Protein AF-A0A537EFE0-F1 (afdb_monomer_lite)

Radius of gyration: 16.8 Å; chains: 1; bounding box: 49×38×42 Å

Structure (mmCIF, N/CA/C/O backbone):
data_AF-A0A537EFE0-F1
#
_entry.id   AF-A0A537EFE0-F1
#
loop_
_atom_site.group_PDB
_atom_site.id
_atom_site.type_symbol
_atom_site.label_atom_id
_atom_site.label_alt_id
_atom_site.label_comp_id
_atom_site.label_asym_id
_atom_site.label_entity_id
_atom_site.label_seq_id
_atom_site.pdbx_PDB_ins_code
_atom_site.Cartn_x
_atom_site.Cartn_y
_atom_site.Cartn_z
_atom_site.occupancy
_atom_site.B_iso_or_equiv
_atom_site.auth_seq_id
_atom_site.auth_comp_id
_atom_site.auth_asym_id
_atom_site.auth_atom_id
_atom_site.pdbx_PDB_model_num
ATOM 1 N N . MET A 1 1 ? -14.338 14.164 -14.819 1.00 60.03 1 MET A N 1
ATOM 2 C CA . MET A 1 1 ? -13.759 14.120 -13.456 1.00 60.03 1 MET A CA 1
ATOM 3 C C . MET A 1 1 ? -14.418 13.097 -12.533 1.00 60.03 1 MET A C 1
ATOM 5 O O . MET A 1 1 ? -13.676 12.413 -11.840 1.00 60.03 1 MET A O 1
ATOM 9 N N . SER A 1 2 ? -15.750 12.921 -12.533 1.00 74.75 2 SER A N 1
ATOM 10 C CA . SER A 1 2 ? -16.422 11.929 -11.663 1.00 74.75 2 SER A CA 1
ATOM 11 C C . SER A 1 2 ? -15.852 10.512 -11.804 1.00 74.75 2 SER A C 1
ATOM 13 O O . SER A 1 2 ? -15.441 9.936 -10.806 1.00 74.75 2 SER A O 1
ATOM 15 N N . LYS A 1 3 ? -15.683 10.021 -13.041 1.00 83.50 3 LYS A N 1
ATOM 16 C CA . LYS A 1 3 ? -15.154 8.673 -13.326 1.00 83.50 3 LYS A CA 1
ATOM 17 C C . LYS A 1 3 ? -13.735 8.424 -12.795 1.00 83.50 3 LYS A C 1
ATOM 19 O O . LYS A 1 3 ? -13.457 7.349 -12.280 1.00 83.50 3 LYS A O 1
ATOM 24 N N . LEU A 1 4 ? -12.839 9.415 -12.869 1.00 83.62 4 LEU A N 1
ATOM 25 C CA . LEU A 1 4 ? -11.471 9.291 -12.334 1.00 83.62 4 LEU A CA 1
ATOM 26 C C . LEU A 1 4 ? -11.469 9.239 -10.802 1.00 83.62 4 LEU A C 1
ATOM 28 O O . LEU A 1 4 ? -10.714 8.475 -10.204 1.00 83.62 4 LEU A O 1
ATOM 32 N N . ARG A 1 5 ? -12.348 10.020 -10.166 1.00 83.75 5 ARG A N 1
ATOM 33 C CA . ARG A 1 5 ? -12.541 10.004 -8.711 1.00 83.75 5 ARG A CA 1
ATOM 34 C C . ARG A 1 5 ? -13.213 8.714 -8.242 1.00 83.75 5 ARG A C 1
ATOM 36 O O . ARG A 1 5 ? -12.873 8.177 -7.192 1.00 83.75 5 ARG A O 1
ATOM 43 N N . GLU A 1 6 ? -14.177 8.202 -8.999 1.00 85.75 6 GLU A N 1
ATOM 44 C CA . GLU A 1 6 ? -14.813 6.902 -8.757 1.00 85.75 6 GLU A CA 1
ATOM 45 C C . GLU A 1 6 ? -13.785 5.774 -8.810 1.00 85.75 6 GLU A C 1
ATOM 47 O O . GLU A 1 6 ? -13.712 4.991 -7.867 1.00 85.75 6 GLU A O 1
ATOM 52 N N . ALA A 1 7 ? -12.927 5.785 -9.831 1.00 84.88 7 ALA A N 1
ATOM 53 C CA . ALA A 1 7 ? -11.837 4.834 -10.020 1.00 84.88 7 ALA A CA 1
ATOM 54 C C . ALA A 1 7 ? -10.672 4.972 -9.017 1.00 84.88 7 ALA A C 1
ATOM 56 O O . ALA A 1 7 ? -9.821 4.093 -8.963 1.00 84.88 7 ALA A O 1
ATOM 57 N N . GLY A 1 8 ? -10.612 6.055 -8.232 1.00 86.69 8 GLY A N 1
ATOM 58 C CA . GLY A 1 8 ? -9.561 6.294 -7.232 1.00 86.69 8 GLY A CA 1
ATOM 59 C C . GLY A 1 8 ? -8.290 6.973 -7.763 1.00 86.69 8 GLY A C 1
ATOM 60 O O . GLY A 1 8 ? -7.377 7.233 -6.984 1.00 86.69 8 GLY A O 1
ATOM 61 N N . PHE A 1 9 ? -8.239 7.329 -9.052 1.00 86.81 9 PHE A N 1
ATOM 62 C CA . PHE A 1 9 ? -7.125 8.074 -9.664 1.00 86.81 9 PHE A CA 1
ATOM 63 C C . PHE A 1 9 ? -7.085 9.557 -9.278 1.00 86.81 9 PHE A C 1
ATOM 65 O O . PHE A 1 9 ? -6.052 10.204 -9.434 1.00 86.81 9 PHE A O 1
ATOM 72 N N . ALA A 1 10 ? -8.199 10.110 -8.799 1.00 86.62 10 ALA A N 1
ATOM 73 C CA . ALA A 1 10 ? -8.275 11.478 -8.303 1.00 86.62 10 ALA A CA 1
ATOM 74 C C . ALA A 1 10 ? -8.862 11.502 -6.891 1.00 86.62 10 ALA A C 1
ATOM 76 O O . ALA A 1 10 ? -9.820 10.783 -6.598 1.00 86.62 10 ALA A O 1
ATOM 77 N N . GLU A 1 11 ? -8.314 12.361 -6.039 1.00 83.00 11 GLU A N 1
ATOM 78 C CA . GLU A 1 11 ? -8.733 12.530 -4.651 1.00 83.00 11 GLU A CA 1
ATOM 79 C C . GLU A 1 11 ? -9.080 13.993 -4.389 1.00 83.00 11 GLU A C 1
ATOM 81 O O . GLU A 1 11 ? -8.395 14.905 -4.852 1.00 83.00 11 GLU A O 1
ATOM 86 N N . GLN A 1 12 ? -10.177 14.224 -3.673 1.00 81.56 12 GLN A N 1
ATOM 87 C CA . GLN A 1 12 ? -10.584 15.565 -3.279 1.00 81.56 12 GLN A CA 1
ATOM 88 C C . GLN A 1 12 ? -9.868 15.944 -1.984 1.00 81.56 12 GLN A C 1
ATOM 90 O O . GLN A 1 12 ? -9.960 15.215 -1.004 1.00 81.56 12 GLN A O 1
ATOM 95 N N . ILE A 1 13 ? -9.183 17.087 -1.978 1.00 79.56 13 ILE A N 1
ATOM 96 C CA . ILE A 1 13 ? -8.434 17.559 -0.803 1.00 79.56 13 ILE A CA 1
ATOM 97 C C . ILE A 1 13 ? -9.282 18.550 0.002 1.00 79.56 13 ILE A C 1
ATOM 99 O O . ILE A 1 13 ? -9.304 18.503 1.228 1.00 79.56 13 ILE A O 1
ATOM 103 N N . LYS A 1 14 ? -9.984 19.457 -0.688 1.00 75.94 14 LYS A N 1
ATOM 104 C CA . LYS A 1 14 ? -10.903 20.457 -0.116 1.00 75.94 14 LYS A CA 1
ATOM 105 C C . LYS A 1 14 ? -12.049 20.715 -1.095 1.00 75.94 14 LYS A C 1
ATOM 107 O O . LYS A 1 14 ? -12.018 20.236 -2.231 1.00 75.94 14 LYS A O 1
ATOM 112 N N . GLU A 1 15 ? -13.075 21.454 -0.687 1.00 76.75 15 GLU A N 1
ATOM 113 C CA . GLU A 1 15 ? -14.126 21.897 -1.613 1.00 76.75 15 GLU A CA 1
ATOM 114 C C . GLU A 1 15 ? -13.513 22.613 -2.824 1.00 76.75 15 GLU A C 1
ATOM 116 O O . GLU A 1 15 ? -12.733 23.547 -2.674 1.00 76.75 15 GLU A O 1
ATOM 121 N N . GLY A 1 16 ? -13.804 22.116 -4.029 1.00 75.62 16 GLY A N 1
ATOM 122 C CA . GLY A 1 16 ? -13.264 22.655 -5.282 1.00 75.62 16 GLY A CA 1
ATOM 123 C C . GLY A 1 16 ? -11.827 22.244 -5.642 1.00 75.62 16 GLY A C 1
ATOM 124 O O . GLY A 1 16 ? -11.424 22.473 -6.779 1.00 75.62 16 GLY A O 1
ATOM 125 N N . TYR A 1 17 ? -11.072 21.585 -4.752 1.00 81.25 17 TYR A N 1
ATOM 126 C CA . TYR A 1 17 ? -9.674 21.195 -4.998 1.00 81.25 17 TYR A CA 1
ATOM 127 C C . TYR A 1 17 ? -9.497 19.677 -5.043 1.00 81.25 17 TYR A C 1
ATOM 129 O O . TYR A 1 17 ? -9.912 18.956 -4.132 1.00 81.25 17 TYR A O 1
ATOM 137 N N . PHE A 1 18 ? -8.809 19.194 -6.076 1.00 82.31 18 PHE A N 1
ATOM 138 C CA . PHE A 1 18 ? -8.462 17.786 -6.239 1.00 82.31 18 PHE A CA 1
ATOM 139 C C . PHE A 1 18 ? -6.982 17.616 -6.570 1.00 82.31 18 PHE A C 1
ATOM 141 O O . PHE A 1 18 ? -6.349 18.498 -7.146 1.00 82.31 18 PHE A O 1
ATOM 148 N N . THR A 1 19 ? -6.454 16.447 -6.233 1.00 83.88 19 THR A N 1
ATOM 149 C CA . THR A 1 19 ? -5.165 15.961 -6.715 1.00 83.88 19 THR A CA 1
ATOM 150 C C . THR A 1 19 ? -5.365 14.726 -7.578 1.00 83.88 19 THR A C 1
ATOM 152 O O . THR A 1 19 ? -6.370 14.018 -7.463 1.00 83.88 19 THR A O 1
ATOM 155 N N . ILE A 1 20 ? -4.407 14.483 -8.462 1.00 85.88 20 ILE A N 1
ATOM 156 C CA . ILE A 1 20 ? -4.345 13.303 -9.315 1.00 85.88 20 ILE A CA 1
ATOM 157 C C . ILE A 1 20 ? -3.214 12.423 -8.794 1.00 85.88 20 ILE A C 1
ATOM 159 O O . ILE A 1 20 ? -2.110 12.903 -8.536 1.00 85.88 20 ILE A O 1
ATOM 163 N N . ARG A 1 21 ? -3.479 11.125 -8.648 1.00 86.56 21 ARG A N 1
ATOM 164 C CA . ARG A 1 21 ? -2.457 10.154 -8.258 1.00 86.56 21 ARG A CA 1
ATOM 165 C C . ARG A 1 21 ? -1.478 9.932 -9.404 1.00 86.56 21 ARG A C 1
ATOM 167 O O . ARG A 1 21 ? -1.872 9.841 -10.566 1.00 86.56 21 ARG A O 1
ATOM 174 N N . SER A 1 22 ? -0.203 9.762 -9.064 1.00 84.75 22 SER A N 1
ATOM 175 C CA . SER A 1 22 ? 0.867 9.494 -10.034 1.00 84.75 22 SER A CA 1
ATOM 176 C C . SER A 1 22 ? 0.621 8.236 -10.873 1.00 84.75 22 SER A C 1
ATOM 178 O O . SER A 1 22 ? 1.079 8.152 -12.007 1.00 84.75 22 SER A O 1
ATOM 180 N N . SER A 1 23 ? -0.144 7.281 -10.341 1.00 86.00 23 SER A N 1
ATOM 181 C CA . SER A 1 23 ? -0.589 6.076 -11.042 1.00 86.00 23 SER A CA 1
ATOM 182 C C . SER A 1 23 ? -1.363 6.358 -12.333 1.00 86.00 23 SER A C 1
ATOM 184 O O . SER A 1 23 ? -1.354 5.512 -13.221 1.00 86.00 23 SER A O 1
ATOM 186 N N . LEU A 1 24 ? -1.978 7.539 -12.492 1.00 88.25 24 LEU A N 1
ATOM 187 C CA . LEU A 1 24 ? -2.647 7.919 -13.742 1.00 88.25 24 LEU A CA 1
ATOM 188 C C . LEU A 1 24 ? -1.662 8.061 -14.917 1.00 88.25 24 LEU A C 1
ATOM 190 O O . LEU A 1 24 ? -2.052 7.887 -16.066 1.00 88.25 24 LEU A O 1
ATOM 194 N N . PHE A 1 25 ? -0.389 8.357 -14.645 1.00 88.81 25 PHE A N 1
ATOM 195 C CA . PHE A 1 25 ? 0.641 8.521 -15.678 1.00 88.81 25 PHE A CA 1
ATOM 196 C C . PHE A 1 25 ? 1.303 7.201 -16.090 1.00 88.81 25 PHE A C 1
ATOM 198 O O . PHE A 1 25 ? 2.213 7.196 -16.915 1.00 88.81 25 PHE A O 1
ATOM 205 N N . GLN A 1 26 ? 0.850 6.081 -15.526 1.00 94.00 26 GLN A N 1
ATOM 206 C CA . GLN A 1 26 ? 1.266 4.756 -15.961 1.00 94.00 26 GLN A CA 1
ATOM 207 C C . GLN A 1 26 ? 0.618 4.394 -17.306 1.00 94.00 26 GLN A C 1
ATOM 209 O O . GLN A 1 26 ? -0.499 4.846 -17.584 1.00 94.00 26 GLN A O 1
ATOM 214 N N . PRO A 1 27 ? 1.276 3.555 -18.128 1.00 91.12 27 PRO A N 1
ATOM 215 C CA . PRO A 1 27 ? 0.691 2.996 -19.341 1.00 91.12 27 PRO A CA 1
ATOM 216 C C . PRO A 1 27 ? -0.745 2.487 -19.162 1.00 91.12 27 PRO A C 1
ATOM 218 O O . PRO A 1 27 ? -1.073 1.834 -18.172 1.00 91.12 27 PRO A O 1
ATOM 221 N N . PHE A 1 28 ? -1.607 2.756 -20.145 1.00 88.94 28 PHE A N 1
ATOM 222 C CA . PHE A 1 28 ? -3.037 2.432 -20.069 1.00 88.94 28 PHE A CA 1
ATOM 223 C C . PHE A 1 28 ? -3.315 0.936 -19.836 1.00 88.94 28 PHE A C 1
ATOM 225 O O . PHE A 1 28 ? -4.262 0.581 -19.135 1.00 88.94 28 PHE A O 1
ATOM 232 N N . ASN A 1 29 ? -2.465 0.047 -20.357 1.00 88.62 29 ASN A N 1
ATOM 233 C CA . ASN A 1 29 ? -2.556 -1.400 -20.129 1.00 88.62 29 ASN A CA 1
ATOM 234 C C . ASN A 1 29 ? -2.412 -1.795 -18.647 1.00 88.62 29 ASN A C 1
ATOM 236 O O . ASN A 1 29 ? -2.885 -2.860 -18.256 1.00 88.62 29 ASN A O 1
ATOM 240 N N . LEU A 1 30 ? -1.812 -0.945 -17.806 1.00 92.06 30 LEU A N 1
ATOM 241 C CA . LEU A 1 30 ? -1.694 -1.182 -16.365 1.00 92.06 30 LEU A CA 1
ATOM 242 C C . LEU A 1 30 ? -2.938 -0.790 -15.584 1.00 92.06 30 LEU A C 1
ATOM 244 O O . LEU A 1 30 ? -3.128 -1.264 -14.467 1.00 92.06 30 LEU A O 1
ATOM 248 N N . TRP A 1 31 ? -3.793 0.071 -16.133 1.00 91.25 31 TRP A N 1
ATOM 249 C CA . TRP A 1 31 ? -4.874 0.675 -15.358 1.00 91.25 31 TRP A CA 1
ATOM 250 C C . TRP A 1 31 ? -5.839 -0.373 -14.810 1.00 91.25 31 TRP A C 1
ATOM 252 O O . TRP A 1 31 ? -6.216 -0.299 -13.645 1.00 91.25 31 TRP A O 1
ATOM 262 N N . SER A 1 32 ? -6.172 -1.394 -15.600 1.00 91.31 32 SER A N 1
ATOM 263 C CA . SER A 1 32 ? -7.016 -2.516 -15.168 1.00 91.31 32 SER A CA 1
ATOM 264 C C . SER A 1 32 ? -6.432 -3.277 -13.970 1.00 91.31 32 SER A C 1
ATOM 266 O O . SER A 1 32 ? -7.180 -3.705 -13.093 1.00 91.31 32 SER A O 1
ATOM 268 N N . ASN A 1 33 ? -5.104 -3.381 -13.885 1.00 93.69 33 ASN A N 1
ATOM 269 C CA . ASN A 1 33 ? -4.382 -4.026 -12.786 1.00 93.69 33 ASN A CA 1
ATOM 270 C C . ASN A 1 33 ? -4.252 -3.130 -11.538 1.00 93.69 33 ASN A C 1
ATOM 272 O O . ASN A 1 33 ? -4.184 -3.635 -10.410 1.00 93.69 33 ASN A O 1
ATOM 276 N N . LEU A 1 34 ? -4.241 -1.807 -11.736 1.00 95.00 34 LEU A N 1
ATOM 277 C CA . LEU A 1 34 ? -4.164 -0.797 -10.676 1.00 95.00 34 LEU A CA 1
ATOM 278 C C . LEU A 1 34 ? -5.528 -0.478 -10.053 1.00 95.00 34 LEU A C 1
ATOM 280 O O . LEU A 1 34 ? -5.589 -0.129 -8.875 1.00 95.00 34 LEU A O 1
ATOM 284 N N . LEU A 1 35 ? -6.621 -0.609 -10.816 1.00 94.31 35 LEU A N 1
ATOM 285 C CA . LEU A 1 35 ? -7.980 -0.292 -10.364 1.00 94.31 35 LEU A CA 1
ATOM 286 C C . LEU A 1 35 ? -8.342 -0.940 -9.015 1.00 94.31 35 LEU A C 1
ATOM 288 O O . LEU A 1 35 ? -8.822 -0.208 -8.148 1.00 94.31 35 LEU A O 1
ATOM 292 N N . PRO A 1 36 ? -8.082 -2.242 -8.772 1.00 95.56 36 PRO A N 1
ATOM 293 C CA . PRO A 1 36 ? -8.375 -2.847 -7.476 1.00 95.56 36 PRO A CA 1
ATOM 294 C C . PRO A 1 36 ? -7.640 -2.173 -6.310 1.00 95.56 36 PRO A C 1
ATOM 296 O O . PRO A 1 36 ? -8.268 -1.868 -5.300 1.00 95.56 36 PRO A O 1
ATOM 299 N N . SER A 1 37 ? -6.345 -1.868 -6.463 1.00 96.31 37 SER A N 1
ATOM 300 C CA . SER A 1 37 ? -5.567 -1.159 -5.437 1.00 96.31 37 SER A CA 1
ATOM 301 C C . SER A 1 37 ? -6.117 0.239 -5.191 1.00 96.31 37 SER A C 1
ATOM 303 O O . SER A 1 37 ? -6.281 0.647 -4.049 1.00 96.31 37 SER A O 1
ATOM 305 N N . LEU A 1 38 ? -6.437 0.980 -6.254 1.00 95.50 38 LEU A N 1
ATOM 306 C CA . LEU A 1 38 ? -6.960 2.345 -6.149 1.00 95.50 38 LEU A CA 1
ATOM 307 C C . LEU A 1 38 ? -8.319 2.382 -5.446 1.00 95.50 38 LEU A C 1
ATOM 309 O O . LEU A 1 38 ? -8.559 3.244 -4.599 1.00 95.50 38 LEU A O 1
ATOM 313 N N . GLN A 1 39 ? -9.198 1.433 -5.767 1.00 94.94 39 GLN A N 1
ATOM 314 C CA . GLN A 1 39 ? -10.505 1.297 -5.130 1.00 94.94 39 GLN A CA 1
ATOM 315 C C . GLN A 1 39 ? -10.394 0.862 -3.667 1.00 94.94 39 GLN A C 1
ATOM 317 O O . GLN A 1 39 ? -11.138 1.379 -2.831 1.00 94.94 39 GLN A O 1
ATOM 322 N N . ALA A 1 40 ? -9.464 -0.043 -3.351 1.00 96.31 40 ALA A N 1
ATOM 323 C CA . ALA A 1 40 ? -9.205 -0.469 -1.982 1.00 96.31 40 ALA A CA 1
ATOM 324 C C . ALA A 1 40 ? -8.623 0.675 -1.139 1.00 96.31 40 ALA A C 1
ATOM 326 O O . ALA A 1 40 ? -9.129 0.965 -0.058 1.00 96.31 40 ALA A O 1
ATOM 327 N N . LEU A 1 41 ? -7.632 1.396 -1.670 1.00 95.00 41 LEU A N 1
ATOM 328 C CA . LEU A 1 41 ? -7.005 2.546 -1.014 1.00 95.00 41 LEU A CA 1
ATOM 329 C C . LEU A 1 41 ? -7.978 3.703 -0.786 1.00 95.00 41 LEU A C 1
ATOM 331 O O . LEU A 1 41 ? -7.918 4.363 0.245 1.00 95.00 41 LEU A O 1
ATOM 335 N N . LYS A 1 42 ? -8.912 3.936 -1.710 1.00 92.69 42 LYS A N 1
ATOM 336 C CA . LYS A 1 42 ? -9.972 4.938 -1.527 1.00 92.69 42 LYS A CA 1
ATOM 337 C C . LYS A 1 42 ? -10.905 4.605 -0.354 1.00 92.69 42 LYS A C 1
ATOM 339 O O . LYS A 1 42 ? -11.505 5.508 0.219 1.00 92.69 42 LYS A O 1
ATOM 344 N N . GLN A 1 43 ? -11.039 3.324 -0.021 1.00 94.38 43 GLN A N 1
ATOM 345 C CA . GLN A 1 43 ? -11.850 2.822 1.091 1.00 94.38 43 GLN A CA 1
ATOM 346 C C . GLN A 1 43 ? -11.013 2.547 2.350 1.00 94.38 43 GLN A C 1
ATOM 348 O O . GLN A 1 43 ? -11.503 1.913 3.284 1.00 94.38 43 GLN A O 1
ATOM 353 N N . ALA A 1 44 ? -9.755 2.995 2.378 1.00 95.75 44 ALA A N 1
ATOM 354 C CA . ALA A 1 44 ? -8.861 2.783 3.503 1.00 95.75 44 ALA A CA 1
ATOM 355 C C . ALA A 1 44 ? -9.402 3.421 4.784 1.00 95.75 44 ALA A C 1
ATOM 357 O O . ALA A 1 44 ? -9.808 4.585 4.801 1.00 95.75 44 ALA A O 1
ATOM 358 N N . ARG A 1 45 ? -9.350 2.659 5.876 1.00 97.44 45 ARG A N 1
ATOM 359 C CA . ARG A 1 45 ? -9.712 3.128 7.216 1.00 97.44 45 ARG A CA 1
ATOM 360 C C . ARG A 1 45 ? -8.503 3.028 8.122 1.00 97.44 45 ARG A C 1
ATOM 362 O O . ARG A 1 45 ? -7.838 1.995 8.168 1.00 97.44 45 ARG A O 1
ATOM 369 N N . PHE A 1 46 ? -8.238 4.109 8.836 1.00 97.25 46 PHE A N 1
ATOM 370 C CA . PHE A 1 46 ? -7.034 4.290 9.633 1.00 97.25 46 PHE A CA 1
ATOM 371 C C . PHE A 1 46 ? -7.368 4.132 11.113 1.00 97.25 46 PHE A C 1
ATOM 373 O O . PHE A 1 46 ? -8.359 4.681 11.591 1.00 97.25 46 PHE A O 1
ATOM 380 N N . PHE A 1 47 ? -6.528 3.397 11.832 1.00 97.81 47 PHE A N 1
ATOM 381 C CA . PHE A 1 47 ? -6.703 3.065 13.237 1.00 97.81 47 PHE A CA 1
ATOM 382 C C . PHE A 1 47 ? -5.407 3.278 14.017 1.00 97.81 47 PHE A C 1
ATOM 384 O O . PHE A 1 47 ? -4.311 2.937 13.558 1.00 97.81 47 PHE A O 1
ATOM 391 N N . GLY A 1 48 ? -5.534 3.851 15.208 1.00 95.25 48 GLY A N 1
ATOM 392 C CA . GLY A 1 48 ? -4.428 4.089 16.129 1.00 95.25 48 GLY A CA 1
ATOM 393 C C . GLY A 1 48 ? -4.829 3.791 17.565 1.00 95.25 48 GLY A C 1
ATOM 394 O O . GLY A 1 48 ? -5.986 3.960 17.947 1.00 95.25 48 GLY A O 1
ATOM 395 N N . LEU A 1 49 ? -3.862 3.338 18.354 1.00 92.12 49 LEU A N 1
ATOM 396 C CA . LEU A 1 49 ? -4.003 3.142 19.792 1.00 92.12 49 LEU A CA 1
ATOM 397 C C . LEU A 1 49 ? -2.939 3.964 20.523 1.00 92.12 49 LEU A C 1
ATOM 399 O O . LEU A 1 49 ? -3.261 4.933 21.203 1.00 92.12 49 LEU A O 1
ATOM 403 N N . SER A 1 50 ? -1.670 3.598 20.344 1.00 88.75 50 SER A N 1
ATOM 404 C CA . SER A 1 50 ? -0.506 4.265 20.938 1.00 88.75 50 SER A CA 1
ATOM 405 C C . SER A 1 50 ? 0.409 4.905 19.889 1.00 88.75 50 SER A C 1
ATOM 407 O O . SER A 1 50 ? 1.435 5.485 20.244 1.00 88.75 50 SER A O 1
ATOM 409 N N . TYR A 1 51 ? 0.059 4.790 18.603 1.00 83.81 51 TYR A N 1
ATOM 410 C CA . TYR A 1 51 ? 0.753 5.373 17.450 1.00 83.81 51 TYR A CA 1
ATOM 411 C C . TYR A 1 51 ? 2.223 4.939 17.340 1.00 83.81 51 TYR A C 1
ATOM 413 O O . TYR A 1 51 ? 3.073 5.649 16.802 1.00 83.81 51 TYR A O 1
ATOM 421 N N . ASN A 1 52 ? 2.533 3.735 17.823 1.00 88.00 52 ASN A N 1
ATOM 422 C CA . ASN A 1 52 ? 3.877 3.167 17.846 1.00 88.00 52 ASN A CA 1
ATOM 423 C C . ASN A 1 52 ? 3.888 1.723 17.308 1.00 88.00 52 ASN A C 1
ATOM 425 O O . ASN A 1 52 ? 2.891 1.230 16.791 1.00 88.00 52 ASN A O 1
ATOM 429 N N . GLU A 1 53 ? 5.033 1.045 17.390 1.00 90.75 53 GLU A N 1
ATOM 430 C CA . GLU A 1 53 ? 5.201 -0.302 16.829 1.00 90.75 53 GLU A CA 1
ATOM 431 C C . GLU A 1 53 ? 4.369 -1.382 17.540 1.00 90.75 53 GLU A C 1
ATOM 433 O O . GLU A 1 53 ? 4.100 -2.438 16.968 1.00 90.75 53 GLU A O 1
ATOM 438 N N . ASN A 1 54 ? 3.928 -1.136 18.778 1.00 91.88 54 ASN A N 1
ATOM 439 C CA . ASN A 1 54 ? 3.037 -2.063 19.475 1.00 91.88 54 ASN A CA 1
ATOM 440 C C . ASN A 1 54 ? 1.685 -2.165 18.770 1.00 91.88 54 ASN A C 1
ATOM 442 O O . ASN A 1 54 ? 1.151 -3.266 18.678 1.00 91.88 54 ASN A O 1
ATOM 446 N N . ASP A 1 55 ? 1.170 -1.054 18.235 1.00 91.62 55 ASP A N 1
ATOM 447 C CA . ASP A 1 55 ? -0.087 -1.022 17.481 1.00 91.62 55 ASP A CA 1
ATOM 448 C C . ASP A 1 55 ? -0.015 -1.961 16.275 1.00 91.62 55 ASP A C 1
ATOM 450 O O . ASP A 1 55 ? -0.919 -2.756 16.039 1.00 91.62 55 ASP A O 1
ATOM 454 N N . VAL A 1 56 ? 1.099 -1.897 15.545 1.00 94.38 56 VAL A N 1
ATOM 455 C CA . VAL A 1 56 ? 1.364 -2.734 14.371 1.00 94.38 56 VAL A CA 1
ATOM 456 C C . VAL A 1 56 ? 1.414 -4.203 14.774 1.00 94.38 56 VAL A C 1
ATOM 458 O O . VAL A 1 56 ? 0.697 -5.020 14.200 1.00 94.38 56 VAL A O 1
ATOM 461 N N . ARG A 1 57 ? 2.218 -4.548 15.788 1.00 95.12 57 ARG A N 1
ATOM 462 C CA . ARG A 1 57 ? 2.338 -5.937 16.258 1.00 95.12 57 ARG A CA 1
ATOM 463 C C . ARG A 1 57 ? 1.003 -6.507 16.718 1.00 95.12 57 ARG A C 1
ATOM 465 O O . ARG A 1 57 ? 0.662 -7.624 16.341 1.00 95.12 57 ARG A O 1
ATOM 472 N N . LEU A 1 58 ? 0.251 -5.738 17.502 1.00 96.69 58 LEU A N 1
ATOM 473 C CA . LEU A 1 58 ? -1.056 -6.156 17.990 1.00 96.69 58 LEU A CA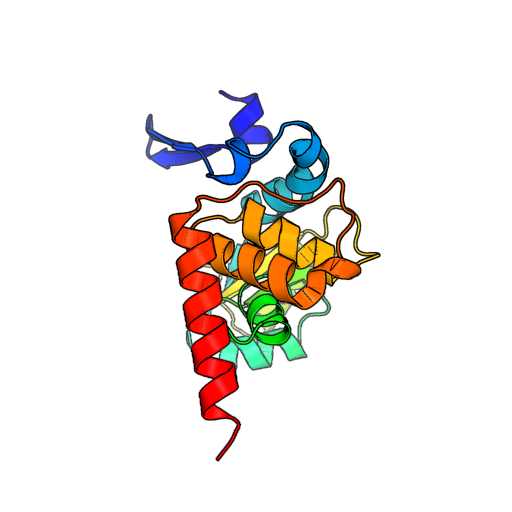 1
ATOM 474 C C . LEU A 1 58 ? -2.038 -6.339 16.828 1.00 96.69 58 LEU A C 1
ATOM 476 O O . LEU A 1 58 ? -2.719 -7.356 16.770 1.00 96.69 58 LEU A O 1
ATOM 480 N N . ALA A 1 59 ? -2.070 -5.410 15.869 1.00 96.88 59 ALA A N 1
ATOM 481 C CA . ALA A 1 59 ? -2.933 -5.516 14.696 1.00 96.88 59 ALA A CA 1
ATOM 482 C C . ALA A 1 59 ? -2.631 -6.761 13.851 1.00 96.88 59 ALA A C 1
ATOM 484 O O . ALA A 1 59 ? -3.568 -7.452 13.463 1.00 96.88 59 ALA A O 1
ATOM 485 N N . ILE A 1 60 ? -1.354 -7.093 13.626 1.00 96.62 60 ILE A N 1
ATOM 486 C CA . ILE A 1 60 ? -0.952 -8.329 12.927 1.00 96.62 60 ILE A CA 1
ATOM 487 C C . ILE A 1 60 ? -1.455 -9.579 13.666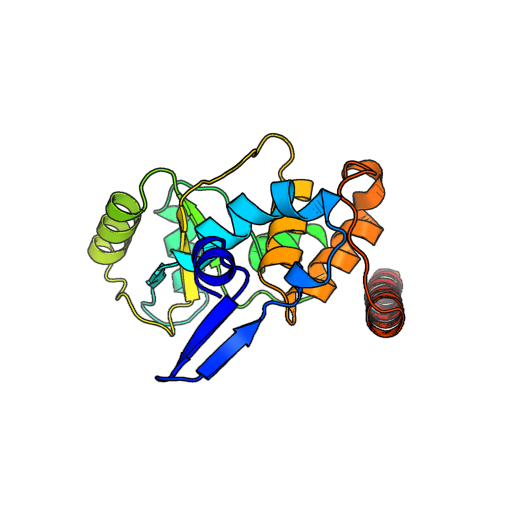 1.00 96.62 60 ILE A C 1
ATOM 489 O O . ILE A 1 60 ? -1.826 -10.559 13.029 1.00 96.62 60 ILE A O 1
ATOM 493 N N . GLN A 1 61 ? -1.475 -9.562 15.001 1.00 96.88 61 GLN A N 1
ATOM 494 C CA . GLN A 1 61 ? -1.925 -10.704 15.803 1.00 96.88 61 GLN A CA 1
ATOM 495 C C . GLN A 1 61 ? -3.444 -10.903 15.764 1.00 96.88 61 GLN A C 1
ATOM 497 O O . GLN A 1 61 ? -3.910 -12.041 15.742 1.00 96.88 61 GLN A O 1
ATOM 502 N N . ILE A 1 62 ? -4.215 -9.813 15.798 1.00 97.31 62 ILE A N 1
ATOM 503 C CA . ILE A 1 62 ? -5.676 -9.881 15.965 1.00 97.31 62 ILE A CA 1
ATOM 504 C C . ILE A 1 62 ? -6.437 -9.847 14.639 1.00 97.31 62 ILE A C 1
ATOM 506 O O . ILE A 1 62 ? -7.568 -10.328 14.571 1.00 97.31 62 ILE A O 1
ATOM 510 N N . LEU A 1 63 ? -5.844 -9.283 13.584 1.00 96.88 63 LEU A N 1
ATOM 511 C CA . LEU A 1 63 ? -6.458 -9.234 12.265 1.00 96.88 63 LEU A CA 1
ATOM 512 C C . LEU A 1 63 ? -6.032 -10.429 11.421 1.00 96.88 63 LEU A C 1
ATOM 514 O O . LEU A 1 63 ? -4.856 -10.762 11.312 1.00 96.88 63 LEU A O 1
ATOM 518 N N . LYS A 1 64 ? -7.009 -11.026 10.740 1.00 92.50 64 LYS A N 1
ATOM 519 C CA . LYS A 1 64 ? -6.755 -11.968 9.651 1.00 92.50 64 LYS A CA 1
ATOM 520 C C . LYS A 1 64 ? -6.763 -11.189 8.344 1.00 92.50 64 LYS A C 1
ATOM 522 O O . LYS A 1 64 ? -7.776 -10.583 7.999 1.00 92.50 64 LYS A O 1
ATOM 527 N N . GLY A 1 65 ? -5.644 -11.195 7.632 1.00 94.56 65 GLY A N 1
ATOM 528 C CA . GLY A 1 65 ? -5.525 -10.461 6.384 1.00 94.56 65 GLY A CA 1
ATOM 529 C C . GLY A 1 65 ? -4.174 -10.628 5.709 1.00 94.56 65 GLY A C 1
ATOM 530 O O . GLY A 1 65 ? -3.295 -11.327 6.209 1.00 94.56 65 GLY A O 1
ATOM 531 N N . VAL A 1 66 ? -4.025 -9.980 4.556 1.00 97.12 66 VAL A N 1
ATOM 532 C CA . VAL A 1 66 ? -2.781 -9.977 3.776 1.00 97.12 66 VAL A CA 1
ATOM 533 C C . VAL A 1 66 ? -2.102 -8.626 3.944 1.00 97.12 66 VAL A C 1
ATOM 535 O O . VAL A 1 66 ? -2.663 -7.599 3.558 1.00 97.12 66 VAL A O 1
ATOM 538 N N . ILE A 1 67 ? -0.902 -8.623 4.522 1.00 97.62 67 ILE A N 1
ATOM 539 C CA . ILE A 1 67 ? -0.097 -7.408 4.685 1.00 97.62 67 ILE A CA 1
ATOM 540 C C . ILE A 1 67 ? 0.399 -6.951 3.308 1.00 97.62 67 ILE A C 1
ATOM 542 O O . ILE A 1 67 ? 0.904 -7.751 2.520 1.00 97.62 67 ILE A O 1
ATOM 546 N N . THR A 1 68 ? 0.268 -5.658 3.025 1.00 97.94 68 THR A N 1
ATOM 547 C CA . THR A 1 68 ? 0.757 -5.011 1.799 1.00 97.94 68 THR A CA 1
ATOM 548 C C . THR A 1 68 ? 1.438 -3.678 2.126 1.00 97.94 68 THR A C 1
ATOM 550 O O . THR A 1 68 ? 1.509 -3.298 3.296 1.00 97.94 68 THR A O 1
ATOM 553 N N . LEU A 1 69 ? 1.917 -2.968 1.093 1.00 97.06 69 LEU A N 1
ATOM 554 C CA . LEU A 1 69 ? 2.608 -1.670 1.160 1.00 97.06 69 LEU A CA 1
ATOM 555 C C . LEU A 1 69 ? 3.718 -1.655 2.223 1.00 97.06 69 LEU A C 1
ATOM 557 O O . LEU A 1 69 ? 4.088 -2.713 2.713 1.00 97.06 69 LEU A O 1
ATOM 561 N N . ASP A 1 70 ? 4.312 -0.491 2.506 1.00 95.50 70 ASP A N 1
ATOM 562 C CA . ASP A 1 70 ? 5.270 -0.198 3.591 1.00 95.50 70 ASP A CA 1
ATOM 563 C C . ASP A 1 70 ? 5.939 -1.424 4.260 1.00 95.50 70 ASP A C 1
ATOM 565 O O . ASP A 1 70 ? 7.098 -1.705 3.973 1.00 95.50 70 ASP A O 1
ATOM 569 N N . TYR A 1 71 ? 5.241 -2.175 5.128 1.00 97.38 71 TYR A N 1
ATOM 570 C CA . TYR A 1 71 ? 5.779 -3.382 5.779 1.00 97.38 71 TYR A CA 1
ATOM 571 C C . TYR A 1 71 ? 6.147 -4.504 4.807 1.00 97.38 71 TYR A C 1
ATOM 573 O O . TYR A 1 71 ? 7.280 -4.982 4.832 1.00 97.38 71 TYR A O 1
ATOM 581 N N . ARG A 1 72 ? 5.225 -4.925 3.934 1.00 97.81 72 ARG A N 1
ATOM 582 C CA . ARG A 1 72 ? 5.509 -5.994 2.969 1.00 97.81 72 ARG A CA 1
ATOM 583 C C . ARG A 1 72 ? 6.512 -5.538 1.914 1.00 97.81 72 ARG A C 1
ATOM 585 O O . ARG A 1 72 ? 7.383 -6.310 1.528 1.00 97.81 72 ARG A O 1
ATOM 592 N N . ALA A 1 73 ? 6.438 -4.277 1.494 1.00 97.75 73 ALA A N 1
ATOM 593 C CA . ALA A 1 73 ? 7.439 -3.685 0.610 1.00 97.75 73 ALA A CA 1
ATOM 594 C C . ALA A 1 73 ? 8.841 -3.715 1.248 1.00 97.75 73 ALA A C 1
ATOM 596 O O . ALA A 1 73 ? 9.791 -4.194 0.631 1.00 97.75 73 ALA A O 1
ATOM 597 N N . TYR A 1 74 ? 8.956 -3.308 2.515 1.00 97.44 74 TYR A N 1
ATOM 598 C CA . TYR A 1 74 ? 10.204 -3.369 3.271 1.00 97.44 74 TYR A CA 1
ATOM 599 C C . TYR A 1 74 ? 10.717 -4.801 3.461 1.00 97.44 74 TYR A C 1
ATOM 601 O O . TYR A 1 74 ? 11.921 -5.041 3.409 1.00 97.44 74 TYR A O 1
ATOM 609 N N . GLU A 1 75 ? 9.839 -5.780 3.675 1.00 96.94 75 GLU A N 1
ATOM 610 C CA . GLU A 1 75 ? 10.239 -7.188 3.713 1.00 96.94 75 GLU A CA 1
ATOM 611 C C . GLU A 1 75 ? 10.883 -7.646 2.406 1.00 96.94 75 GLU A C 1
ATOM 613 O O . GLU A 1 75 ? 11.912 -8.321 2.457 1.00 96.94 75 GLU A O 1
ATOM 618 N N . LEU A 1 76 ? 10.308 -7.245 1.270 1.00 97.12 76 LEU A N 1
ATOM 619 C CA . LEU A 1 76 ? 10.763 -7.635 -0.063 1.00 97.12 76 LEU A CA 1
ATOM 620 C C . LEU A 1 76 ? 12.061 -6.942 -0.490 1.00 97.12 76 LEU A C 1
ATOM 622 O O . LEU A 1 76 ? 12.843 -7.552 -1.217 1.00 97.12 76 LEU A O 1
ATOM 626 N N . THR A 1 77 ? 12.282 -5.687 -0.084 1.00 96.44 77 THR A N 1
ATOM 627 C CA . THR A 1 77 ? 13.360 -4.855 -0.652 1.00 96.44 77 THR A CA 1
ATOM 628 C C . THR A 1 77 ? 14.373 -4.345 0.362 1.00 96.44 77 THR A C 1
ATOM 630 O O . THR A 1 77 ? 15.494 -4.033 -0.020 1.00 96.44 77 THR A O 1
ATOM 633 N N . LYS A 1 78 ? 13.989 -4.220 1.640 1.00 96.00 78 LYS A N 1
ATOM 634 C CA . LYS A 1 78 ? 14.750 -3.521 2.694 1.00 96.00 78 LYS A CA 1
ATOM 635 C C . LYS A 1 78 ? 15.112 -2.065 2.357 1.00 96.00 78 LYS A C 1
ATOM 637 O O . LYS A 1 78 ? 15.927 -1.469 3.057 1.00 96.00 78 LYS A O 1
ATOM 642 N N . LEU A 1 79 ? 14.472 -1.470 1.347 1.00 94.81 79 LEU A N 1
ATOM 643 C CA . LEU A 1 79 ? 14.795 -0.126 0.871 1.00 94.81 79 LEU A CA 1
ATOM 644 C C . LEU A 1 79 ? 14.388 0.946 1.888 1.00 94.81 79 LEU A C 1
ATOM 646 O O . LEU A 1 79 ? 15.221 1.728 2.338 1.00 94.81 79 LEU A O 1
ATOM 650 N N . GLN A 1 80 ? 13.108 0.978 2.269 1.00 93.62 80 GLN A N 1
ATOM 651 C CA . GLN A 1 80 ? 12.569 2.032 3.124 1.00 93.62 80 GLN A CA 1
ATOM 652 C C . GLN A 1 80 ? 11.969 1.498 4.418 1.00 93.62 80 GLN A C 1
A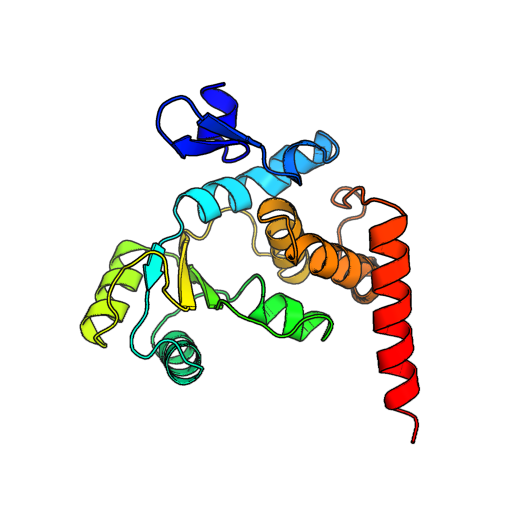TOM 654 O O . GLN A 1 80 ? 11.129 0.604 4.394 1.00 93.62 80 GLN A O 1
ATOM 659 N N . SER A 1 81 ? 12.293 2.126 5.550 1.00 94.06 81 SER A N 1
ATOM 660 C CA . SER A 1 81 ? 11.652 1.793 6.825 1.00 94.06 81 SER A CA 1
ATOM 661 C C . SER A 1 81 ? 10.126 1.998 6.755 1.00 94.06 81 SER A C 1
ATOM 663 O O . SER A 1 81 ? 9.668 3.068 6.315 1.00 94.06 81 SER A O 1
ATOM 665 N N . PRO A 1 82 ? 9.324 1.014 7.198 1.00 94.94 82 PRO A N 1
ATOM 666 C CA . PRO A 1 82 ? 7.872 1.091 7.124 1.00 94.94 82 PRO A CA 1
ATOM 667 C C . PRO A 1 82 ? 7.320 2.096 8.143 1.00 94.94 82 PRO A C 1
ATOM 669 O O . PRO A 1 82 ? 7.868 2.270 9.231 1.00 94.94 82 PRO A O 1
ATOM 672 N N . ARG A 1 83 ? 6.232 2.785 7.791 1.00 93.19 83 ARG A N 1
ATOM 673 C CA . ARG A 1 83 ? 5.532 3.752 8.657 1.00 93.19 83 ARG A CA 1
ATOM 674 C C . ARG A 1 83 ? 4.114 3.289 8.977 1.00 93.19 83 ARG A C 1
ATOM 676 O O . ARG A 1 83 ? 3.686 3.402 10.128 1.00 93.19 83 ARG A O 1
ATOM 683 N N . LEU A 1 84 ? 3.413 2.764 7.976 1.00 95.62 84 LEU A N 1
ATOM 684 C CA . LEU A 1 84 ? 2.019 2.336 8.059 1.00 95.62 84 LEU A CA 1
ATOM 685 C C . LEU A 1 84 ? 1.887 0.841 7.779 1.00 95.62 84 LEU A C 1
ATOM 687 O O . LEU A 1 84 ? 2.476 0.325 6.836 1.00 95.62 84 LEU A O 1
ATOM 691 N N . LEU A 1 85 ? 1.071 0.155 8.569 1.00 97.44 85 LEU A N 1
ATOM 692 C CA . LEU A 1 85 ? 0.692 -1.232 8.347 1.00 97.44 85 LEU A CA 1
ATOM 693 C C . LEU A 1 85 ? -0.589 -1.273 7.515 1.00 97.44 85 LEU A C 1
ATOM 695 O O . LEU A 1 85 ? -1.668 -1.055 8.059 1.00 97.44 85 LEU A O 1
ATOM 699 N N . PHE A 1 86 ? -0.478 -1.565 6.220 1.00 98.12 86 PHE A N 1
ATOM 700 C CA . PHE A 1 86 ? -1.643 -1.819 5.373 1.00 98.12 86 PHE A CA 1
ATOM 701 C C . PHE A 1 86 ? -1.986 -3.306 5.370 1.00 98.12 86 PHE A C 1
ATOM 703 O O . PHE A 1 86 ? -1.125 -4.147 5.108 1.00 98.12 86 PHE A O 1
ATOM 710 N N . ILE A 1 87 ? -3.251 -3.632 5.633 1.00 98.12 87 ILE A N 1
ATOM 711 C CA . ILE A 1 87 ? -3.753 -5.008 5.643 1.00 98.12 87 ILE A CA 1
ATOM 712 C C . ILE A 1 87 ? -5.018 -5.094 4.795 1.00 98.12 87 ILE A C 1
ATOM 714 O O . ILE A 1 87 ? -6.014 -4.420 5.067 1.00 98.12 87 ILE A O 1
ATOM 718 N N . TYR A 1 88 ? -4.993 -5.978 3.800 1.00 98.38 88 TYR A N 1
ATOM 719 C CA . TYR A 1 88 ? -6.201 -6.424 3.122 1.00 98.38 88 TYR A CA 1
ATOM 720 C C . TYR A 1 88 ? -7.017 -7.342 4.019 1.00 98.38 88 TYR A C 1
ATOM 722 O O . TYR A 1 88 ? -6.510 -8.368 4.474 1.00 98.38 88 TYR A O 1
ATOM 730 N N . VAL A 1 89 ? -8.289 -7.007 4.206 1.00 98.06 89 VAL A N 1
ATOM 731 C CA . VAL A 1 89 ? -9.251 -7.788 4.991 1.00 98.06 89 VAL A CA 1
ATOM 732 C C . VAL A 1 89 ? -10.456 -8.167 4.134 1.00 98.06 89 VAL A C 1
ATOM 734 O O . VAL A 1 89 ? -10.862 -7.407 3.251 1.00 98.06 89 VAL A O 1
ATOM 737 N N . ASP A 1 90 ? -11.020 -9.349 4.384 1.00 96.50 90 ASP A N 1
ATOM 738 C CA . ASP A 1 90 ? -12.181 -9.846 3.632 1.00 96.50 90 ASP A CA 1
ATOM 739 C C . ASP A 1 90 ? -13.475 -9.101 4.025 1.00 96.50 90 ASP A C 1
ATOM 741 O O . ASP A 1 90 ? -14.305 -8.809 3.168 1.00 96.50 90 ASP A O 1
ATOM 745 N N . ASP A 1 91 ? -13.616 -8.731 5.305 1.00 96.88 91 ASP A N 1
ATOM 746 C CA . ASP A 1 91 ? -14.708 -7.901 5.832 1.00 96.88 91 ASP A CA 1
ATOM 747 C C . ASP A 1 91 ? -14.126 -6.719 6.624 1.00 96.88 91 ASP A C 1
ATOM 749 O O . ASP A 1 91 ? -13.577 -6.872 7.722 1.00 96.88 91 ASP A O 1
ATOM 753 N N . VAL A 1 92 ? -14.240 -5.522 6.044 1.00 97.44 92 VAL A N 1
ATOM 754 C CA . VAL A 1 92 ? -13.711 -4.273 6.611 1.00 97.44 92 VAL A CA 1
ATOM 755 C C . VAL A 1 92 ? -14.444 -3.875 7.892 1.00 97.44 92 VAL A C 1
ATOM 757 O O . VAL A 1 92 ? -13.816 -3.361 8.819 1.00 97.44 92 VAL A O 1
ATOM 760 N N . ASP A 1 93 ? -15.752 -4.108 7.981 1.00 97.50 93 ASP A N 1
ATOM 761 C CA . ASP A 1 93 ? -16.533 -3.729 9.156 1.00 97.50 93 ASP A CA 1
ATOM 762 C C . ASP A 1 93 ? -16.284 -4.679 10.320 1.00 97.50 93 ASP A C 1
ATOM 764 O O . ASP A 1 93 ? -16.180 -4.231 11.465 1.00 97.50 93 ASP A O 1
ATOM 768 N N . GLN A 1 94 ? -16.121 -5.972 10.043 1.00 97.88 94 GLN A N 1
ATOM 769 C CA . GLN A 1 94 ? -15.692 -6.925 11.059 1.00 97.88 94 GLN A CA 1
ATOM 770 C C . GLN A 1 94 ? -14.282 -6.609 11.563 1.00 97.88 94 GLN A C 1
ATOM 772 O O . GLN A 1 94 ? -14.078 -6.562 12.775 1.00 97.88 94 GLN A O 1
ATOM 777 N N . ALA A 1 95 ? -13.328 -6.328 10.671 1.00 98.19 95 ALA A N 1
ATOM 778 C CA . ALA A 1 95 ? -11.976 -5.932 11.066 1.00 98.19 95 ALA A CA 1
ATOM 779 C C . ALA A 1 95 ? -11.976 -4.644 11.911 1.00 98.19 95 ALA A C 1
ATOM 781 O O . ALA A 1 95 ? -11.304 -4.577 12.942 1.00 98.19 95 ALA A O 1
ATOM 782 N N . ALA A 1 96 ? -12.782 -3.646 11.532 1.00 98.00 96 ALA A N 1
ATOM 783 C CA . ALA A 1 96 ? -12.955 -2.421 12.309 1.00 98.00 96 ALA A CA 1
ATOM 784 C C . ALA A 1 96 ? -13.549 -2.690 13.703 1.00 98.00 96 ALA A C 1
ATOM 786 O O . ALA A 1 96 ? -13.091 -2.102 14.683 1.00 98.00 96 ALA A O 1
ATOM 787 N N . ARG A 1 97 ? -14.546 -3.583 13.819 1.00 98.19 97 ARG A N 1
ATOM 788 C CA . ARG A 1 97 ? -15.095 -4.008 15.120 1.00 98.19 97 ARG A CA 1
ATOM 789 C C . ARG A 1 97 ? -14.019 -4.658 15.987 1.00 98.19 97 ARG A C 1
ATOM 791 O O . ARG A 1 97 ? -13.822 -4.211 17.113 1.00 98.19 97 ARG A O 1
ATOM 798 N N . THR A 1 98 ? -13.269 -5.614 15.440 1.00 98.19 98 THR A N 1
ATOM 799 C CA . THR A 1 98 ? -12.173 -6.287 16.152 1.00 98.19 98 THR A CA 1
ATOM 800 C C . THR A 1 98 ? -11.112 -5.297 16.637 1.00 9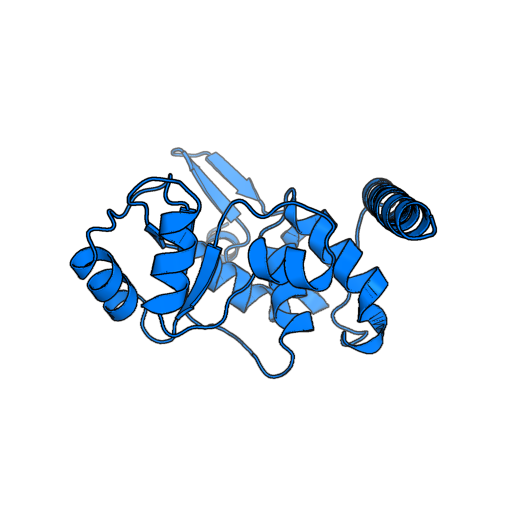8.19 98 THR A C 1
ATOM 802 O O . THR A 1 98 ? -10.674 -5.383 17.782 1.00 98.19 98 THR A O 1
ATOM 805 N N . LEU A 1 99 ? -10.732 -4.306 15.825 1.00 97.94 99 LEU A N 1
ATOM 806 C CA . LEU A 1 99 ? -9.807 -3.249 16.249 1.00 97.94 99 LEU A CA 1
ATOM 807 C C . LEU A 1 99 ? -10.368 -2.429 17.424 1.00 97.94 99 LEU A C 1
ATOM 809 O O . LEU A 1 99 ? -9.663 -2.208 18.411 1.00 97.94 99 LEU A O 1
ATOM 813 N N . ARG A 1 100 ? -11.642 -2.020 17.369 1.00 97.81 100 ARG A N 1
ATOM 814 C CA . ARG A 1 100 ? -12.281 -1.255 18.457 1.00 97.81 100 ARG A CA 1
ATOM 815 C C . ARG A 1 100 ? -12.418 -2.055 19.752 1.00 97.81 100 ARG A C 1
ATOM 817 O O . ARG A 1 100 ? -12.214 -1.492 20.823 1.00 97.81 100 ARG A O 1
ATOM 824 N N . GLU A 1 101 ? -12.700 -3.354 19.672 1.00 97.88 101 GLU A N 1
ATOM 825 C CA . GLU A 1 101 ? -12.704 -4.261 20.836 1.00 97.88 101 GLU A CA 1
ATOM 826 C C . GLU A 1 101 ? -11.332 -4.293 21.532 1.00 97.88 101 GLU A C 1
ATOM 828 O O . GLU A 1 101 ? -11.249 -4.372 22.756 1.00 97.88 101 GLU A O 1
ATOM 833 N N . HIS A 1 102 ? -10.256 -4.118 20.759 1.00 97.50 102 HIS A N 1
ATOM 834 C CA . HIS A 1 102 ? -8.882 -3.986 21.247 1.00 97.50 102 HIS A CA 1
ATOM 835 C C . HIS A 1 102 ? -8.462 -2.524 21.494 1.00 97.50 102 HIS A C 1
ATOM 837 O O . HIS A 1 102 ? -7.272 -2.223 21.578 1.00 97.50 102 HIS A O 1
ATOM 843 N N . LYS A 1 103 ? -9.436 -1.617 21.662 1.00 97.06 103 LYS A N 1
ATOM 844 C CA . LYS A 1 103 ? -9.279 -0.193 22.017 1.00 97.06 103 LYS A CA 1
ATOM 845 C C . LYS A 1 103 ? -8.653 0.705 20.946 1.00 97.06 103 LYS A C 1
ATOM 847 O O . LYS A 1 103 ? -8.355 1.864 21.235 1.00 97.06 103 LYS A O 1
ATOM 852 N N . PHE A 1 104 ? -8.483 0.230 19.714 1.00 97.56 104 PHE A N 1
ATOM 853 C CA . PHE A 1 104 ? -8.070 1.113 18.627 1.00 97.56 104 PHE A CA 1
ATOM 854 C C . PHE A 1 104 ? -9.166 2.137 18.320 1.00 97.56 104 PHE A C 1
ATOM 856 O O . PHE A 1 104 ? -10.350 1.808 18.238 1.00 97.56 104 PHE A O 1
ATOM 863 N N . SER A 1 105 ? -8.748 3.378 18.097 1.00 96.38 105 SER A N 1
ATOM 864 C CA . SER A 1 105 ? -9.605 4.469 17.643 1.00 96.38 105 SER A CA 1
ATOM 865 C C . SER A 1 105 ? -9.434 4.684 16.145 1.00 96.38 105 SER A C 1
ATOM 867 O O . SER A 1 105 ? -8.316 4.659 15.631 1.00 96.38 105 SER A O 1
ATOM 869 N N . GLU A 1 106 ? -10.544 4.902 15.447 1.00 96.94 106 GLU A N 1
ATOM 870 C CA . GLU A 1 106 ? -10.544 5.230 14.022 1.00 96.94 106 GLU A CA 1
ATOM 871 C C . GLU A 1 106 ? -10.215 6.717 13.830 1.00 96.94 106 GLU A C 1
ATOM 873 O O . GLU A 1 106 ? -10.797 7.578 14.491 1.00 96.94 106 GLU A O 1
ATOM 878 N N . GLY A 1 107 ? -9.276 7.032 12.941 1.00 92.06 107 GLY A N 1
ATOM 879 C CA . GLY A 1 107 ? -8.851 8.406 12.691 1.00 92.06 107 GLY A CA 1
ATOM 880 C C . GLY A 1 107 ? -7.698 8.493 11.699 1.00 92.06 107 GLY A C 1
ATOM 881 O O . GLY A 1 107 ? -6.904 7.569 11.567 1.00 92.06 107 GLY A O 1
ATOM 882 N N . THR A 1 108 ? -7.564 9.632 11.021 1.00 86.44 108 THR A N 1
ATOM 883 C CA . THR A 1 108 ? -6.661 9.822 9.867 1.00 86.44 108 THR A CA 1
ATOM 884 C C . THR A 1 108 ? -5.164 9.706 10.172 1.00 86.44 108 THR A C 1
ATOM 886 O O . THR A 1 108 ? -4.361 9.705 9.248 1.00 86.44 108 THR A O 1
ATOM 889 N N . GLN A 1 109 ? -4.776 9.654 11.448 1.00 86.50 109 GLN A N 1
ATOM 890 C CA . GLN A 1 109 ? -3.379 9.549 11.897 1.00 86.50 109 GLN A CA 1
ATOM 891 C C . GLN A 1 109 ? -3.004 8.129 12.355 1.00 86.50 109 GLN A C 1
ATOM 893 O O . GLN A 1 109 ? -1.916 7.910 12.883 1.00 86.50 109 GLN A O 1
ATOM 898 N N . GLY A 1 110 ? -3.912 7.161 12.203 1.00 90.62 110 GLY A N 1
ATOM 899 C CA . GLY A 1 110 ? -3.680 5.779 12.602 1.00 90.62 110 GLY A CA 1
ATOM 900 C C . GLY A 1 110 ? -2.539 5.109 11.831 1.00 90.62 110 GLY A C 1
ATOM 901 O O . GLY A 1 110 ? -2.411 5.290 10.622 1.00 90.62 110 GLY A O 1
ATOM 902 N N . ARG A 1 111 ? -1.720 4.303 12.523 1.00 94.25 111 ARG A N 1
ATOM 903 C CA . ARG A 1 111 ? -0.642 3.516 11.892 1.00 94.25 111 ARG A CA 1
ATOM 904 C C . ARG A 1 111 ? -1.124 2.204 11.279 1.00 94.25 111 ARG A C 1
ATOM 906 O O . ARG A 1 111 ? -0.399 1.626 10.475 1.00 94.25 111 ARG A O 1
ATOM 913 N N . VAL A 1 112 ? -2.310 1.734 11.655 1.00 97.62 112 VAL A N 1
ATOM 914 C CA . VAL A 1 112 ? -2.924 0.515 11.121 1.00 97.62 112 VAL A CA 1
ATOM 915 C C . VAL A 1 112 ? -3.977 0.922 10.108 1.00 97.62 112 VAL A C 1
ATOM 917 O O . VAL A 1 112 ? -4.890 1.677 10.430 1.00 97.62 112 VAL A O 1
ATOM 920 N N . VAL A 1 113 ? -3.854 0.428 8.885 1.00 98.06 113 VAL A N 1
ATOM 921 C CA . VAL A 1 113 ? -4.742 0.763 7.779 1.00 98.06 113 VAL A CA 1
ATOM 922 C C . VAL A 1 113 ? -5.368 -0.516 7.256 1.00 98.06 113 VAL A C 1
ATOM 924 O O . VAL A 1 113 ? -4.679 -1.386 6.726 1.00 98.06 113 VAL A O 1
ATOM 927 N N . ILE A 1 114 ? -6.683 -0.634 7.400 1.00 98.38 114 ILE A N 1
ATOM 928 C CA . ILE A 1 114 ? -7.431 -1.745 6.812 1.00 98.38 114 ILE A CA 1
ATOM 929 C C . ILE A 1 114 ? -8.013 -1.307 5.471 1.00 98.38 114 ILE A C 1
ATOM 931 O O . ILE A 1 114 ? -8.547 -0.203 5.339 1.00 98.38 114 ILE A O 1
ATOM 935 N N . ILE A 1 115 ? -7.896 -2.180 4.478 1.00 98.00 115 ILE A N 1
ATOM 936 C CA . ILE A 1 115 ? -8.414 -1.979 3.123 1.00 98.00 115 ILE A CA 1
ATOM 937 C C . ILE A 1 115 ? -9.187 -3.229 2.678 1.00 98.00 115 ILE A C 1
ATOM 939 O O . ILE A 1 115 ? -8.810 -4.343 3.051 1.00 98.00 115 ILE A O 1
ATOM 943 N N . PRO A 1 116 ? -10.273 -3.090 1.896 1.00 97.75 116 PRO A N 1
ATOM 944 C CA . PRO A 1 116 ? -11.023 -4.244 1.414 1.00 97.75 116 PRO A CA 1
ATOM 945 C C . PRO A 1 116 ? -10.172 -5.063 0.446 1.00 97.75 116 PRO A C 1
ATOM 947 O O . PRO A 1 116 ? -9.490 -4.514 -0.423 1.00 97.75 116 PRO A O 1
ATOM 950 N N . ARG A 1 117 ? -10.229 -6.388 0.568 1.00 96.56 117 ARG A N 1
ATOM 951 C CA . ARG A 1 117 ? -9.524 -7.304 -0.329 1.00 96.56 117 ARG A CA 1
ATOM 952 C C . ARG A 1 117 ? -10.122 -7.267 -1.738 1.00 96.56 117 ARG A C 1
ATOM 954 O O . ARG A 1 117 ? -11.121 -7.919 -2.021 1.00 96.56 117 ARG A O 1
ATOM 961 N N . MET A 1 118 ? -9.488 -6.515 -2.638 1.00 94.19 118 MET A N 1
ATOM 962 C CA . MET A 1 118 ? -9.933 -6.340 -4.025 1.00 94.19 118 MET A CA 1
ATOM 963 C C . MET A 1 118 ? -8.858 -6.787 -5.023 1.00 94.19 118 MET A C 1
ATOM 965 O O . MET A 1 118 ? -7.681 -6.463 -4.883 1.00 94.19 118 MET A O 1
ATOM 969 N N . GLY A 1 119 ? -9.271 -7.499 -6.076 1.00 91.00 119 GLY A N 1
ATOM 970 C CA . GLY A 1 119 ? -8.389 -7.943 -7.160 1.00 91.00 119 GLY A CA 1
ATOM 971 C C . GLY A 1 119 ? -7.812 -9.348 -6.971 1.00 91.00 119 GLY A C 1
ATOM 972 O O . GLY A 1 119 ? -8.338 -10.167 -6.220 1.00 91.00 119 GLY A O 1
ATOM 973 N N . VAL A 1 120 ? -6.740 -9.649 -7.708 1.00 90.25 120 VAL A N 1
ATOM 974 C CA . VAL A 1 120 ? -6.121 -10.983 -7.750 1.00 90.25 120 VAL A CA 1
ATOM 975 C C . VAL A 1 120 ? -4.926 -11.047 -6.797 1.00 90.25 120 VAL A C 1
ATOM 977 O O . VAL A 1 120 ? -4.040 -10.201 -6.859 1.00 90.25 120 VAL A O 1
ATOM 980 N N . PHE A 1 121 ? -4.892 -12.083 -5.955 1.00 93.00 121 PHE A N 1
ATOM 981 C CA . PHE A 1 121 ? -3.864 -12.306 -4.923 1.00 93.00 121 PHE A CA 1
ATOM 982 C C . PHE A 1 121 ? -3.005 -13.557 -5.178 1.00 93.00 121 PHE A C 1
ATOM 984 O O . PHE A 1 121 ? -2.345 -14.045 -4.273 1.00 93.00 121 PHE A O 1
ATOM 991 N N . ARG A 1 122 ? -3.021 -14.110 -6.401 1.00 92.19 122 ARG A N 1
ATOM 992 C CA . ARG A 1 122 ? -2.237 -15.314 -6.748 1.00 92.19 122 ARG A CA 1
ATOM 993 C C . ARG A 1 122 ? -0.726 -15.080 -6.690 1.00 92.19 122 ARG A C 1
ATOM 995 O O . ARG A 1 122 ? 0.016 -16.003 -6.391 1.00 92.19 122 ARG A O 1
ATOM 1002 N N . ASN A 1 123 ? -0.295 -13.860 -7.001 1.00 94.81 123 ASN A N 1
ATOM 1003 C CA . ASN A 1 123 ? 1.093 -13.430 -6.938 1.00 94.81 123 ASN A CA 1
ATOM 1004 C C . ASN A 1 123 ? 1.186 -12.245 -5.972 1.00 94.81 123 ASN A C 1
ATOM 1006 O O . ASN A 1 123 ? 0.810 -11.121 -6.312 1.00 94.81 123 ASN A O 1
ATOM 1010 N N . GLU A 1 124 ? 1.636 -12.518 -4.749 1.00 94.69 124 GLU A N 1
ATOM 1011 C CA . GLU A 1 124 ? 1.711 -11.514 -3.686 1.00 94.69 124 GLU A CA 1
ATOM 1012 C C . GLU A 1 124 ? 2.714 -10.402 -4.000 1.00 94.69 124 GLU A C 1
ATOM 1014 O O . GLU A 1 124 ? 2.419 -9.236 -3.749 1.00 94.69 124 GLU A O 1
ATOM 1019 N N . ILE A 1 125 ? 3.865 -10.735 -4.596 1.00 96.94 125 ILE A N 1
ATOM 1020 C CA . ILE A 1 125 ? 4.894 -9.750 -4.959 1.00 96.94 125 ILE A CA 1
ATOM 1021 C C . ILE A 1 125 ? 4.319 -8.762 -5.974 1.00 96.94 125 ILE A C 1
ATOM 1023 O O . ILE A 1 125 ? 4.399 -7.550 -5.776 1.00 96.94 125 ILE A O 1
ATOM 1027 N N . GLN A 1 126 ? 3.656 -9.273 -7.015 1.00 97.00 126 GLN A N 1
ATOM 1028 C CA . GLN A 1 126 ? 2.988 -8.437 -8.011 1.00 97.00 126 GLN A CA 1
ATOM 1029 C C . GLN A 1 126 ? 1.869 -7.585 -7.400 1.00 97.00 126 GLN A C 1
ATOM 1031 O O . GLN A 1 126 ? 1.693 -6.432 -7.795 1.00 97.00 126 GLN A O 1
ATOM 1036 N N . ARG A 1 127 ? 1.115 -8.115 -6.428 1.00 96.88 127 ARG A N 1
ATOM 1037 C CA . ARG A 1 127 ? 0.078 -7.334 -5.740 1.00 96.88 127 ARG A CA 1
ATOM 1038 C C . ARG A 1 127 ? 0.685 -6.152 -4.988 1.00 96.88 127 ARG A C 1
ATOM 1040 O O . ARG A 1 127 ? 0.220 -5.033 -5.185 1.00 96.88 127 ARG A O 1
ATOM 1047 N N . VAL A 1 128 ? 1.731 -6.386 -4.194 1.00 97.88 128 VAL A N 1
ATOM 1048 C CA . VAL A 1 128 ? 2.427 -5.340 -3.422 1.00 97.88 128 VAL A CA 1
ATOM 1049 C C . VAL A 1 128 ? 3.038 -4.301 -4.359 1.00 97.88 128 VAL A C 1
ATOM 1051 O O . VAL A 1 128 ? 2.885 -3.105 -4.137 1.00 97.88 128 VAL A O 1
ATOM 1054 N N . TYR A 1 129 ? 3.655 -4.749 -5.450 1.00 97.88 129 TYR A N 1
ATOM 1055 C CA . TYR A 1 129 ? 4.195 -3.885 -6.494 1.00 97.88 129 TYR A CA 1
ATOM 1056 C C . TYR A 1 129 ? 3.137 -2.936 -7.087 1.00 97.88 129 TYR A C 1
ATOM 1058 O O . TYR A 1 129 ? 3.332 -1.719 -7.135 1.00 97.88 129 TYR A O 1
ATOM 1066 N N . LEU A 1 130 ? 1.980 -3.471 -7.485 1.00 97.19 130 LEU A N 1
ATOM 1067 C CA . LEU A 1 130 ? 0.876 -2.671 -8.018 1.00 97.19 130 LEU A CA 1
ATOM 1068 C C . LEU A 1 130 ? 0.274 -1.737 -6.959 1.00 97.19 130 LEU A C 1
ATOM 1070 O O . LEU A 1 130 ? -0.119 -0.618 -7.287 1.00 97.19 130 LEU A O 1
ATOM 1074 N N . ASP A 1 131 ? 0.218 -2.167 -5.697 1.00 97.56 131 ASP A N 1
ATOM 1075 C CA . ASP A 1 131 ? -0.239 -1.323 -4.592 1.00 97.56 131 ASP A CA 1
ATOM 1076 C C . ASP A 1 131 ? 0.704 -0.135 -4.388 1.00 97.56 131 ASP A C 1
ATOM 1078 O O . ASP A 1 131 ? 0.240 0.996 -4.252 1.00 97.56 131 ASP A O 1
ATOM 1082 N N . CYS A 1 132 ? 2.018 -0.366 -4.438 1.00 97.44 132 CYS A N 1
ATOM 1083 C CA . CYS A 1 132 ? 3.042 0.672 -4.354 1.00 97.44 132 CYS A CA 1
ATOM 1084 C C . CYS A 1 132 ? 2.892 1.714 -5.477 1.00 97.44 132 CYS A C 1
ATOM 1086 O O . CYS A 1 132 ? 2.935 2.920 -5.212 1.00 97.44 132 CYS A O 1
ATOM 1088 N N . ILE A 1 133 ? 2.630 1.269 -6.714 1.00 97.19 133 ILE A N 1
ATOM 1089 C CA . ILE A 1 133 ? 2.330 2.164 -7.845 1.00 97.19 133 ILE A CA 1
ATOM 1090 C C . ILE A 1 133 ? 1.040 2.950 -7.603 1.00 97.19 133 ILE A C 1
ATOM 1092 O O . ILE A 1 133 ? 1.006 4.165 -7.813 1.00 97.19 133 ILE A O 1
ATOM 1096 N N . ALA A 1 134 ? -0.026 2.265 -7.185 1.00 96.00 134 ALA A N 1
ATOM 1097 C CA . ALA A 1 134 ? -1.336 2.865 -6.968 1.00 96.00 134 ALA A CA 1
ATOM 1098 C C . ALA A 1 134 ? -1.316 3.921 -5.854 1.00 96.00 134 ALA A C 1
ATOM 1100 O O . ALA A 1 134 ? -1.925 4.983 -6.011 1.00 96.00 134 ALA A O 1
ATOM 1101 N N . TYR A 1 135 ? -0.603 3.641 -4.759 1.00 95.06 135 TYR A N 1
ATOM 1102 C CA . TYR A 1 135 ? -0.435 4.557 -3.636 1.00 95.06 135 TYR A CA 1
ATOM 1103 C C . TYR A 1 135 ? 0.382 5.787 -4.037 1.00 95.06 135 TYR A C 1
ATOM 1105 O O . TYR A 1 135 ? -0.019 6.919 -3.752 1.00 95.06 135 TYR A O 1
ATOM 1113 N N . GLY A 1 136 ? 1.471 5.573 -4.780 1.00 93.12 136 GLY A N 1
ATOM 1114 C CA . GLY A 1 136 ? 2.323 6.640 -5.285 1.00 93.12 136 GLY A CA 1
ATOM 1115 C C . GLY A 1 136 ? 3.269 7.221 -4.226 1.00 93.12 136 GLY A C 1
ATOM 1116 O O . GLY A 1 136 ? 3.555 6.608 -3.195 1.00 93.12 136 GLY A O 1
ATOM 1117 N N . GLY A 1 137 ? 3.777 8.431 -4.485 1.00 90.62 137 GLY A N 1
ATOM 1118 C CA . GLY A 1 137 ? 4.665 9.144 -3.559 1.00 90.62 137 GLY A CA 1
ATOM 1119 C C . GLY A 1 137 ? 5.924 8.340 -3.223 1.00 90.62 137 GLY A C 1
ATOM 1120 O O . GLY A 1 137 ? 6.592 7.831 -4.119 1.00 90.62 137 GLY A O 1
ATOM 1121 N N . ARG A 1 138 ? 6.235 8.195 -1.926 1.00 91.25 138 ARG A N 1
ATOM 1122 C CA . ARG A 1 138 ? 7.406 7.424 -1.463 1.00 91.25 138 ARG A CA 1
ATOM 1123 C C . ARG A 1 138 ? 7.379 5.957 -1.900 1.00 91.25 138 ARG A C 1
ATOM 1125 O O . ARG A 1 138 ? 8.443 5.391 -2.133 1.00 91.25 138 ARG A O 1
ATOM 1132 N N . SER A 1 139 ? 6.183 5.379 -2.040 1.00 95.25 139 SER A N 1
ATOM 1133 C CA . SER A 1 139 ? 5.998 3.964 -2.364 1.00 95.25 139 SER A CA 1
ATOM 1134 C C . SER A 1 139 ? 6.322 3.657 -3.825 1.00 95.25 139 SER A C 1
ATOM 1136 O O . SER A 1 139 ? 6.536 2.499 -4.159 1.00 95.25 139 SER A O 1
ATOM 1138 N N . LEU A 1 140 ? 6.448 4.668 -4.697 1.00 95.88 140 LEU A N 1
ATOM 1139 C CA . LEU A 1 140 ? 6.976 4.452 -6.049 1.00 95.88 140 LEU A CA 1
ATOM 1140 C C . LEU A 1 140 ? 8.409 3.919 -6.022 1.00 95.88 140 LEU A C 1
ATOM 1142 O O . LEU A 1 140 ? 8.744 3.062 -6.830 1.00 95.88 140 LEU A O 1
ATOM 1146 N N . LEU A 1 141 ? 9.236 4.379 -5.080 1.00 96.56 141 LEU A N 1
ATOM 1147 C CA . LEU A 1 141 ? 10.608 3.886 -4.948 1.00 96.56 141 LEU A CA 1
ATOM 1148 C C . LEU A 1 141 ? 10.627 2.414 -4.509 1.00 96.56 141 LEU A C 1
ATOM 1150 O O . LEU A 1 141 ? 11.453 1.643 -4.989 1.00 96.56 141 LEU A O 1
ATOM 1154 N N . ASP A 1 142 ? 9.673 2.003 -3.668 1.00 97.31 142 ASP A N 1
ATOM 1155 C CA . ASP A 1 142 ? 9.502 0.595 -3.311 1.00 97.31 142 ASP A CA 1
ATOM 1156 C C . ASP A 1 142 ? 9.051 -0.244 -4.514 1.00 97.31 142 ASP A C 1
ATOM 1158 O O . ASP A 1 142 ? 9.569 -1.340 -4.709 1.00 97.31 142 ASP A O 1
ATOM 1162 N N . ALA A 1 143 ? 8.145 0.268 -5.361 1.00 97.44 143 ALA A N 1
ATOM 1163 C CA . ALA A 1 143 ? 7.762 -0.414 -6.602 1.00 97.44 143 ALA A CA 1
ATOM 1164 C C . ALA A 1 143 ? 8.973 -0.623 -7.523 1.00 97.44 143 ALA A C 1
ATOM 1166 O O . ALA A 1 143 ? 9.188 -1.731 -8.009 1.00 97.44 143 ALA A O 1
ATOM 1167 N N . ILE A 1 144 ? 9.796 0.414 -7.710 1.00 97.62 144 ILE A N 1
ATOM 1168 C CA . ILE A 1 144 ? 11.037 0.335 -8.493 1.00 97.62 144 ILE A CA 1
ATOM 1169 C C . ILE A 1 144 ? 11.976 -0.726 -7.907 1.00 97.62 144 ILE A C 1
ATOM 1171 O O . ILE A 1 144 ? 12.504 -1.553 -8.647 1.00 97.62 144 ILE A O 1
ATOM 1175 N N . ALA A 1 145 ? 12.173 -0.739 -6.586 1.00 97.75 145 ALA A N 1
ATOM 1176 C CA . ALA A 1 145 ? 13.028 -1.731 -5.941 1.00 97.75 145 ALA A CA 1
ATOM 1177 C C . ALA A 1 145 ? 12.484 -3.156 -6.087 1.00 97.75 145 ALA A C 1
ATOM 1179 O O . ALA A 1 145 ? 13.260 -4.072 -6.355 1.00 97.75 145 ALA A O 1
ATOM 1180 N N . ILE A 1 146 ? 11.166 -3.353 -5.965 1.00 97.94 146 ILE A N 1
ATOM 1181 C CA . ILE A 1 146 ? 10.537 -4.656 -6.213 1.00 97.94 146 ILE A CA 1
ATOM 1182 C C . ILE A 1 146 ? 10.774 -5.087 -7.663 1.00 97.94 146 ILE A C 1
ATOM 1184 O O . ILE A 1 146 ? 11.147 -6.233 -7.886 1.00 97.94 146 ILE A O 1
ATOM 1188 N N . GLU A 1 147 ? 10.621 -4.193 -8.641 1.00 96.94 147 GLU A N 1
ATOM 1189 C CA . GLU A 1 147 ? 10.863 -4.525 -10.049 1.00 96.94 147 GLU A CA 1
ATOM 1190 C C . GLU A 1 147 ? 12.325 -4.870 -10.344 1.00 96.94 147 GLU A C 1
ATOM 1192 O O . GLU A 1 147 ? 12.587 -5.766 -11.142 1.00 96.94 147 GLU A O 1
ATOM 1197 N N . ILE A 1 148 ? 13.279 -4.211 -9.682 1.00 96.00 148 ILE A N 1
ATOM 1198 C CA . ILE A 1 148 ? 14.708 -4.514 -9.830 1.00 96.00 148 ILE A CA 1
ATOM 1199 C C . ILE A 1 148 ? 15.052 -5.872 -9.204 1.00 96.00 148 ILE A C 1
ATOM 1201 O O . ILE A 1 148 ? 15.715 -6.684 -9.846 1.00 96.00 148 ILE A O 1
ATOM 1205 N N . ILE A 1 149 ? 14.621 -6.118 -7.963 1.00 96.75 149 ILE A N 1
ATOM 1206 C CA . ILE A 1 149 ? 15.025 -7.298 -7.180 1.00 96.75 149 ILE A CA 1
ATOM 1207 C C . ILE A 1 149 ? 14.236 -8.544 -7.598 1.00 96.75 149 ILE A C 1
ATOM 1209 O O . ILE A 1 149 ? 14.802 -9.625 -7.723 1.00 96.75 149 ILE A O 1
ATOM 1213 N N . HIS A 1 150 ? 12.930 -8.395 -7.822 1.00 95.56 150 HIS A N 1
ATOM 1214 C CA . HIS A 1 150 ? 11.985 -9.493 -8.056 1.00 95.56 150 HIS A CA 1
ATOM 1215 C C . HIS A 1 150 ? 11.451 -9.504 -9.493 1.00 95.56 150 HIS A C 1
ATOM 1217 O O . HIS A 1 150 ? 10.328 -9.937 -9.740 1.00 95.56 150 HIS A O 1
ATOM 1223 N N . ASN A 1 151 ? 12.258 -9.038 -10.449 1.00 93.81 151 ASN A N 1
ATOM 1224 C CA . ASN A 1 151 ? 11.926 -8.915 -11.874 1.00 93.81 151 ASN A CA 1
ATOM 1225 C C . ASN A 1 151 ? 11.249 -10.172 -12.456 1.00 93.81 151 ASN A C 1
ATOM 1227 O O . ASN A 1 151 ? 10.212 -10.082 -13.114 1.00 93.81 151 ASN A O 1
ATOM 1231 N N . GLU A 1 152 ? 11.811 -11.348 -12.172 1.00 94.31 152 GLU A N 1
ATOM 1232 C CA . GLU A 1 152 ? 11.328 -12.642 -12.677 1.00 94.31 152 GLU A CA 1
ATOM 1233 C C . GLU A 1 152 ? 9.978 -13.058 -12.078 1.00 94.31 152 GLU A C 1
ATOM 1235 O O . GLU A 1 152 ? 9.260 -13.871 -12.654 1.00 94.31 152 GLU A O 1
ATOM 1240 N N . SER A 1 153 ? 9.615 -12.484 -10.929 1.00 94.19 153 SER A N 1
ATOM 1241 C CA . SER A 1 153 ? 8.333 -12.725 -10.267 1.00 94.19 153 SER A CA 1
ATOM 1242 C C . SER A 1 153 ? 7.231 -11.778 -10.742 1.00 94.19 153 SER A C 1
ATOM 1244 O O . SER A 1 153 ? 6.095 -11.924 -10.300 1.00 94.19 153 SER A O 1
ATOM 1246 N N . LEU A 1 154 ? 7.522 -10.803 -11.609 1.00 93.81 154 LEU A N 1
ATOM 1247 C CA . LEU A 1 154 ? 6.528 -9.870 -12.142 1.00 93.81 154 LEU A CA 1
ATOM 1248 C C . LEU A 1 154 ? 6.145 -10.242 -13.573 1.00 93.81 154 LEU A C 1
ATOM 1250 O O . LEU A 1 154 ? 7.018 -10.449 -14.419 1.00 93.81 154 LEU A O 1
ATOM 1254 N N . ASP A 1 155 ? 4.843 -10.241 -13.872 1.00 92.19 155 ASP A N 1
ATOM 1255 C CA . ASP A 1 155 ? 4.373 -10.345 -15.254 1.00 92.19 155 ASP A CA 1
ATOM 1256 C C . ASP A 1 155 ? 4.990 -9.198 -16.098 1.00 92.19 155 ASP A C 1
ATOM 1258 O O . ASP A 1 155 ? 4.865 -8.019 -15.742 1.00 92.19 155 ASP A O 1
ATOM 1262 N N . PRO A 1 156 ? 5.688 -9.494 -17.212 1.00 87.56 156 PRO A N 1
ATOM 1263 C CA . PRO A 1 156 ? 6.302 -8.471 -18.057 1.00 87.56 156 PRO A CA 1
ATOM 1264 C C . PRO A 1 156 ? 5.321 -7.408 -18.568 1.00 87.56 156 PRO A C 1
ATOM 1266 O O . PRO A 1 156 ? 5.720 -6.268 -18.803 1.00 87.56 156 PRO A O 1
ATOM 1269 N N . HIS A 1 157 ? 4.039 -7.750 -18.714 1.00 87.50 157 HIS A N 1
ATOM 1270 C CA . HIS A 1 157 ? 2.996 -6.834 -19.171 1.00 87.50 157 HIS A CA 1
ATOM 1271 C C . HIS A 1 157 ? 2.460 -5.914 -18.074 1.00 87.50 157 HIS A C 1
ATOM 1273 O O . HIS A 1 157 ? 1.701 -4.990 -18.388 1.00 87.50 157 HIS A O 1
ATOM 1279 N N . VAL A 1 158 ? 2.846 -6.145 -16.812 1.00 86.75 158 VAL A N 1
ATOM 1280 C CA . VAL A 1 158 ? 2.418 -5.321 -15.677 1.00 86.75 158 VAL A CA 1
ATOM 1281 C C . VAL A 1 158 ? 3.506 -4.405 -15.119 1.00 86.75 158 VAL A C 1
ATOM 1283 O O . VAL A 1 158 ? 3.314 -3.834 -14.051 1.00 86.75 158 VAL A O 1
ATOM 1286 N N . ARG A 1 159 ? 4.611 -4.203 -15.844 1.00 90.44 159 ARG A N 1
ATOM 1287 C CA . ARG A 1 159 ? 5.693 -3.298 -15.430 1.00 90.44 159 ARG A CA 1
ATOM 1288 C C . ARG A 1 159 ? 5.362 -1.836 -15.692 1.00 90.44 159 ARG A C 1
ATOM 1290 O O . ARG A 1 159 ? 4.894 -1.468 -16.769 1.00 90.44 159 ARG A O 1
ATOM 1297 N N . GLY A 1 160 ? 5.620 -1.022 -14.684 1.00 91.12 160 GLY A N 1
ATOM 1298 C CA . GLY A 1 160 ? 5.419 0.409 -14.646 1.00 91.12 160 GLY A CA 1
ATOM 1299 C C . GLY A 1 160 ? 6.516 1.170 -15.374 1.00 91.12 160 GLY A C 1
ATOM 1300 O O . GLY A 1 160 ? 7.610 0.673 -15.628 1.00 91.12 160 GLY A O 1
ATOM 1301 N N . ILE A 1 161 ? 6.210 2.419 -15.701 1.00 93.31 161 ILE A N 1
ATOM 1302 C CA . ILE A 1 161 ? 7.182 3.379 -16.210 1.00 93.31 161 ILE A CA 1
ATOM 1303 C C . ILE A 1 161 ? 7.506 4.354 -15.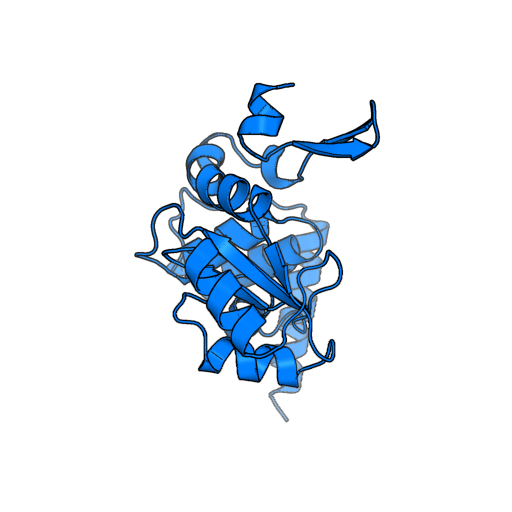088 1.00 93.31 16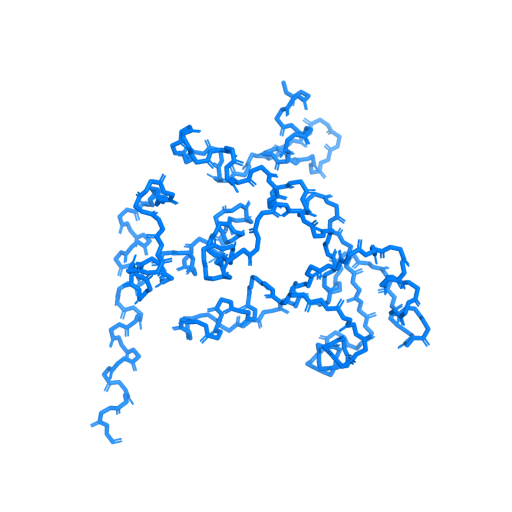1 ILE A C 1
ATOM 1305 O O . ILE A 1 161 ? 6.616 4.978 -14.502 1.00 93.31 161 ILE A O 1
ATOM 1309 N N . PHE A 1 162 ? 8.796 4.488 -14.808 1.00 94.62 162 PHE A N 1
ATOM 1310 C CA . PHE A 1 162 ? 9.324 5.342 -13.755 1.00 94.62 162 PHE A CA 1
ATOM 1311 C C . PHE A 1 162 ? 10.293 6.361 -14.337 1.00 94.62 162 PHE A C 1
ATOM 1313 O O . PHE A 1 162 ? 10.879 6.157 -15.402 1.00 94.62 162 PHE A O 1
ATOM 1320 N N . LYS A 1 163 ? 10.470 7.477 -13.631 1.00 94.44 163 LYS A N 1
ATOM 1321 C CA . LYS A 1 163 ? 11.455 8.474 -14.032 1.00 94.44 163 LYS A CA 1
ATOM 1322 C C . LYS A 1 163 ? 12.863 7.920 -13.850 1.00 94.44 163 LYS A C 1
ATOM 1324 O O . LYS A 1 163 ? 13.148 7.257 -12.856 1.00 94.44 163 LYS A O 1
ATOM 1329 N N . ALA A 1 164 ? 13.760 8.256 -14.775 1.00 95.31 164 ALA A N 1
ATOM 1330 C CA . ALA A 1 164 ? 15.149 7.806 -14.717 1.00 95.31 164 ALA A CA 1
ATOM 1331 C C . ALA A 1 164 ? 15.847 8.211 -13.404 1.00 95.31 164 ALA A C 1
ATOM 1333 O O . ALA A 1 164 ? 16.592 7.413 -12.847 1.00 95.31 164 ALA A O 1
ATOM 1334 N N . GLU A 1 165 ? 15.556 9.410 -12.886 1.00 96.19 165 GLU A N 1
ATOM 1335 C CA . GLU A 1 165 ? 16.092 9.911 -11.611 1.00 96.19 165 GLU A CA 1
ATOM 1336 C C . GLU A 1 165 ? 15.747 8.998 -10.421 1.00 96.19 165 GLU A C 1
ATOM 1338 O O . GLU A 1 165 ? 16.627 8.648 -9.636 1.00 96.19 165 GLU A O 1
ATOM 1343 N N . ASP A 1 166 ? 14.495 8.540 -10.335 1.00 95.75 166 ASP A N 1
ATOM 1344 C CA . ASP A 1 166 ? 14.027 7.661 -9.261 1.00 95.75 166 ASP A CA 1
ATOM 1345 C C . ASP A 1 166 ? 14.648 6.263 -9.383 1.00 95.75 166 ASP A C 1
ATOM 1347 O O . ASP A 1 166 ? 15.037 5.657 -8.385 1.00 95.75 166 ASP A O 1
ATOM 1351 N N . VAL A 1 167 ? 14.794 5.760 -10.614 1.00 96.75 167 VAL A N 1
ATOM 1352 C CA . VAL A 1 167 ? 15.416 4.454 -10.880 1.00 96.75 167 VAL A CA 1
ATOM 1353 C C . VAL A 1 167 ? 16.894 4.451 -10.504 1.00 96.75 167 VAL A C 1
ATOM 1355 O O . VAL A 1 167 ? 17.354 3.503 -9.867 1.00 96.75 167 VAL A O 1
ATOM 1358 N N . LEU A 1 168 ? 17.639 5.494 -10.881 1.00 96.69 168 LEU A N 1
ATOM 1359 C CA . LEU A 1 168 ? 19.054 5.629 -10.526 1.00 96.69 168 LEU A CA 1
ATOM 1360 C C . LEU A 1 168 ? 19.230 5.700 -9.012 1.00 96.69 168 LEU A C 1
ATOM 1362 O O . LEU A 1 168 ? 19.994 4.919 -8.454 1.00 96.69 168 LEU A O 1
ATOM 1366 N N . LYS A 1 169 ? 18.433 6.538 -8.343 1.00 96.19 169 LYS A N 1
ATOM 1367 C CA . LYS A 1 169 ? 18.450 6.654 -6.885 1.00 96.19 169 LYS A CA 1
ATOM 1368 C C . LYS A 1 169 ? 18.246 5.305 -6.192 1.00 96.19 169 LYS A C 1
ATOM 1370 O O . LYS A 1 169 ? 19.001 4.956 -5.291 1.00 96.19 169 LYS A O 1
ATOM 1375 N N . VAL A 1 170 ? 17.236 4.538 -6.606 1.00 96.81 170 VAL A N 1
ATOM 1376 C CA . VAL A 1 170 ? 16.958 3.225 -6.003 1.00 96.81 170 VAL A CA 1
ATOM 1377 C C . VAL A 1 170 ? 18.104 2.246 -6.253 1.00 96.81 170 VAL A C 1
ATOM 1379 O O . VAL A 1 170 ? 18.465 1.495 -5.352 1.00 96.81 170 VAL A O 1
ATOM 1382 N N . ARG A 1 171 ? 18.709 2.255 -7.446 1.00 96.00 171 ARG A N 1
ATOM 1383 C CA . ARG A 1 171 ? 19.878 1.411 -7.736 1.00 96.00 171 ARG A CA 1
ATOM 1384 C C . ARG A 1 171 ? 21.065 1.750 -6.841 1.00 96.00 171 ARG A C 1
ATOM 1386 O O . ARG A 1 171 ? 21.685 0.827 -6.320 1.00 96.00 171 ARG A O 1
ATOM 1393 N N . ASP A 1 172 ? 21.338 3.033 -6.634 1.00 95.12 172 ASP A N 1
ATOM 1394 C CA . ASP A 1 172 ? 22.425 3.487 -5.765 1.00 95.12 172 ASP A CA 1
ATOM 1395 C C . ASP A 1 172 ? 22.181 3.064 -4.308 1.00 95.12 172 ASP A C 1
ATOM 1397 O O . ASP A 1 172 ? 23.074 2.515 -3.660 1.00 95.12 172 ASP A O 1
ATOM 1401 N N . GLU A 1 173 ? 20.953 3.237 -3.806 1.00 94.19 173 GLU A N 1
ATOM 1402 C CA . GLU A 1 173 ? 20.569 2.834 -2.447 1.00 94.19 173 GLU A CA 1
ATOM 1403 C C . GLU A 1 173 ? 20.669 1.312 -2.245 1.00 94.19 173 GLU A C 1
ATOM 1405 O O . GLU A 1 173 ? 21.248 0.858 -1.256 1.00 94.19 173 GLU A O 1
ATOM 1410 N N . LEU A 1 174 ? 20.174 0.508 -3.192 1.00 93.12 174 LEU A N 1
ATOM 1411 C CA . LEU A 1 174 ? 20.299 -0.954 -3.137 1.00 93.12 174 LEU A CA 1
ATOM 1412 C C . LEU A 1 174 ? 21.764 -1.411 -3.246 1.00 93.12 174 LEU A C 1
ATOM 1414 O O . LEU A 1 174 ? 22.183 -2.331 -2.539 1.00 93.12 174 LEU A O 1
ATOM 1418 N N . GLY A 1 175 ? 22.560 -0.745 -4.087 1.00 88.19 175 GLY A N 1
ATOM 1419 C CA . GLY A 1 175 ? 23.996 -0.986 -4.223 1.00 88.19 175 GLY A CA 1
ATOM 1420 C C . GLY A 1 175 ? 24.750 -0.743 -2.914 1.00 88.19 175 GLY A C 1
ATOM 1421 O O . GLY A 1 175 ? 25.485 -1.618 -2.452 1.00 88.19 175 GLY A O 1
ATOM 1422 N N . ALA A 1 176 ? 24.503 0.390 -2.252 1.00 82.62 176 ALA A N 1
ATOM 1423 C CA . ALA A 1 176 ? 25.106 0.723 -0.960 1.00 82.62 176 ALA A CA 1
ATOM 1424 C C . ALA A 1 176 ? 24.755 -0.289 0.152 1.00 82.62 176 ALA A C 1
ATOM 1426 O O . ALA A 1 176 ? 25.598 -0.614 0.995 1.00 82.62 176 ALA A O 1
ATOM 1427 N N . GLN A 1 177 ? 23.537 -0.841 0.136 1.00 73.88 177 GLN A N 1
ATOM 1428 C CA . GLN A 1 177 ? 23.116 -1.890 1.077 1.00 73.88 177 GLN A CA 1
ATOM 1429 C C . GLN A 1 177 ? 23.818 -3.235 0.840 1.00 73.88 177 GLN A C 1
ATOM 1431 O O . GLN A 1 177 ? 24.029 -3.999 1.781 1.00 73.88 177 GLN A O 1
ATOM 1436 N N . SER A 1 178 ? 24.182 -3.543 -0.407 1.00 66.56 178 SER A N 1
ATOM 1437 C CA . SER A 1 178 ? 24.932 -4.762 -0.732 1.00 66.56 178 SER A CA 1
ATOM 1438 C C . SER A 1 178 ? 26.412 -4.660 -0.335 1.00 66.56 178 SER A C 1
ATOM 1440 O O . SER A 1 178 ? 26.976 -5.621 0.186 1.00 66.56 178 SER A O 1
ATOM 1442 N N . GLY A 1 179 ? 27.012 -3.471 -0.477 1.00 58.16 179 GLY A N 1
ATOM 1443 C CA . GLY A 1 179 ? 28.397 -3.204 -0.077 1.00 58.16 179 GLY A CA 1
ATOM 1444 C C . GLY A 1 179 ? 28.623 -3.244 1.438 1.00 58.16 179 GLY A C 1
ATOM 1445 O O . GLY A 1 179 ? 29.652 -3.722 1.890 1.00 58.16 179 GLY A O 1
ATOM 1446 N N . THR A 1 180 ? 27.633 -2.834 2.234 1.00 55.88 180 THR A N 1
ATOM 1447 C CA . THR A 1 180 ? 27.695 -2.851 3.712 1.00 55.88 180 THR A CA 1
ATOM 1448 C C . THR A 1 180 ? 27.471 -4.231 4.344 1.00 55.88 180 THR A C 1
ATOM 1450 O O . THR A 1 180 ? 27.589 -4.371 5.557 1.00 55.88 180 THR A O 1
ATOM 1453 N N . ARG A 1 181 ? 27.147 -5.263 3.551 1.00 50.50 181 ARG A N 1
ATOM 1454 C CA . ARG A 1 181 ? 26.988 -6.657 4.013 1.00 50.50 181 ARG A CA 1
ATOM 1455 C C . ARG A 1 181 ? 28.228 -7.534 3.791 1.00 50.50 181 ARG A C 1
ATOM 1457 O O . ARG A 1 181 ? 28.145 -8.734 4.035 1.00 50.50 181 ARG A O 1
ATOM 1464 N N . SER A 1 182 ? 29.329 -6.961 3.301 1.00 45.34 182 SER A N 1
ATOM 1465 C CA . SER A 1 182 ? 30.539 -7.700 2.905 1.00 45.34 182 SER A CA 1
ATOM 1466 C C . SER A 1 182 ? 31.714 -7.584 3.891 1.00 45.34 182 SER A C 1
ATOM 1468 O O . SER A 1 182 ? 32.809 -8.007 3.532 1.00 45.34 182 SER A O 1
ATOM 1470 N N . ASP A 1 183 ? 31.485 -7.070 5.106 1.00 39.97 183 ASP A N 1
ATOM 1471 C CA . ASP A 1 183 ? 32.495 -6.946 6.174 1.00 39.97 183 ASP A CA 1
ATOM 1472 C C . ASP A 1 183 ? 32.186 -7.858 7.375 1.00 39.97 183 ASP A C 1
ATOM 1474 O O . ASP A 1 183 ? 31.017 -7.862 7.837 1.00 39.97 183 ASP A O 1
#

pLDDT: mean 91.69, std 9.38, range [39.97, 98.38]

Sequence (183 aa):
MSKLREAGFAEQIKEGYFTIRSSLFQPFNLWSNLLPSLQALKQARFFGLSYNENDVRLAIQILKGVITLDYRAYELTKLQSPRLLFIYVDDVDQAARTLREHKFSEGTQGRVVIIPRMGVFRNEIQRVYLDCIAYGGRSLLDAIAIEIIHNESLDPHVRGIFKAEDVLKVRDELGAQSGTRSD

Secondary structure (DSSP, 8-state):
-HHHHHTTSEEEEETTEEEE-GGGGS-HHHHHHHHHHHHHHHT-EEEESSSSHHHHHHHHHH--SEEEHHHHHHHHH--S----EEEEES-HHHHHHHHHHTTPEE-TT-SEEEEE--S--S-HHHHHHHHHHHH-TTHHHHHHHHHHHSGGGS-GGG-----HHHHHHHHHHHHHHHHTT--

Foldseek 3Di:
DVVCVQLQQKDAPDVVDIDGAQLVVWPPLQSVVLSQLSNQVNVKWAKADPQDVVLVVVLVVQADFDWAFQVVLCVQFVQDHRRATETAHQDPVVSVVSRVVVVIDIDPSHRYIYTHDTDDPPQVLQSRLSNLSNNHDPSPLSNLRSCVRVVVSYDPSNDTDDDPVSNVVSVVSSVVVVVVVPD